Protein AF-A0A392NJ29-F1 (afdb_monomer)

Foldseek 3Di:
DDPDDPCVQVVQVVVVCVLCVVPDPPAWDDHRPDIDGDDDDPVVSVVSVVVVVVSCVVVVHDDDVVPDDPDDQWDDDPQWIDHDQWIAGNVVLLVCLLPQDDDPDLVSLCVSCVSLVVVVVQAPPLCVLCVVSVQCNPPPNPDDDPSNVNSSVVSSVSSVVRDIGGHDDPVDDDDDDDPPPQDEDEAEDQDPVVQCLVVDDDDDPVSVVVCVVCVPHRYHYDYDHPVPVCPVCCVVPPDDDDDDDDDDDDDDDDPPVVVVPD

Organism: NCBI:txid97028

Mean predicted aligned error: 16.68 Å

Nearest PDB structures (foldseek):
  8wut-assembly1_E  TM=6.907E-01  e=1.359E-11  Moloney murine leukemia virus
  4mh8-assembly1_A  TM=6.891E-01  e=2.607E-11  Moloney murine leukemia virus isolate Shinnick
  4hkq-assembly1_A  TM=6.852E-01  e=1.018E-10  Xenotropic MuLV-related virus VP62
  8ygj-assembly1_E  TM=6.978E-01  e=2.198E-10  Moloney murine leukemia virus
  5dmq-assembly1_A  TM=6.915E-01  e=3.745E-10  Moloney murine leukemia virus isolate Shinnick

Radius of gyration: 24.13 Å; Cα contacts (8 Å, |Δi|>4): 190; chains: 1; bounding box: 58×68×56 Å

Secondary structure (DSSP, 8-state):
--TT-TTHHHHHHHHHHHHHTTTBTTTEEEETTEEEE--SSHHHHHHHHHHHHHHHHHTT----GGG---S-SEEEETTEEEETTEEEE-HHHHHHHHTPPPP-SHHHHHHHHHHHHHTGGGSTTHHHHHHHHHHTTSTT-----HHHHHHHHHHHHHHHSPPPEEPP-TTSPP----------EEEEES-HHHHTTTTS----HHHHHHHHHHTTS-EEEEE--GGG-HHHHHHH--PPPP------------GGGGGGG-

Structure (mmCIF, N/CA/C/O backbone):
data_AF-A0A392NJ29-F1
#
_entry.id   AF-A0A392NJ29-F1
#
loop_
_atom_site.group_PDB
_atom_site.id
_atom_site.type_symbol
_atom_site.label_atom_id
_atom_site.label_alt_id
_atom_site.label_comp_id
_atom_site.label_asym_id
_atom_site.label_entity_id
_atom_site.label_seq_id
_atom_site.pdbx_PDB_ins_code
_atom_site.Cartn_x
_atom_site.Cartn_y
_atom_site.Cartn_z
_atom_site.occupancy
_atom_site.B_iso_or_equiv
_atom_site.auth_seq_id
_atom_site.auth_comp_id
_atom_site.auth_asym_id
_atom_site.auth_atom_id
_atom_site.pdbx_PDB_model_num
ATOM 1 N N . MET A 1 1 ? 5.144 15.776 17.328 1.00 62.47 1 MET A N 1
ATOM 2 C CA . MET A 1 1 ? 6.359 15.312 16.625 1.00 62.47 1 MET A CA 1
ATOM 3 C C . MET A 1 1 ? 6.606 16.244 15.445 1.00 62.47 1 MET A C 1
ATOM 5 O O . MET A 1 1 ? 5.648 16.500 14.726 1.00 62.47 1 MET A O 1
ATOM 9 N N . PRO A 1 2 ? 7.803 16.832 15.285 1.00 71.88 2 PRO A N 1
ATOM 10 C CA . PRO A 1 2 ? 8.075 17.742 14.174 1.00 71.88 2 PRO A CA 1
ATOM 11 C C . PRO A 1 2 ? 8.143 16.982 12.841 1.00 71.88 2 PRO A C 1
ATOM 13 O O . PRO A 1 2 ? 8.603 15.840 12.788 1.00 71.88 2 PRO A O 1
ATOM 16 N N . PHE A 1 3 ? 7.682 17.623 11.767 1.00 66.75 3 PHE A N 1
ATOM 17 C CA . PHE A 1 3 ? 7.761 17.073 10.414 1.00 66.75 3 PHE A CA 1
ATOM 18 C C . PHE A 1 3 ? 9.221 16.989 9.937 1.00 66.75 3 PHE A C 1
ATOM 20 O O . PHE A 1 3 ? 10.028 17.858 10.256 1.00 66.75 3 PHE A O 1
ATOM 27 N N . GLY A 1 4 ? 9.548 15.960 9.147 1.00 70.75 4 GLY A N 1
ATOM 28 C CA . GLY A 1 4 ? 10.854 15.816 8.485 1.00 70.75 4 GLY A CA 1
ATOM 29 C C . GLY A 1 4 ? 11.869 14.906 9.186 1.00 70.75 4 GLY A C 1
ATOM 30 O O . GLY A 1 4 ? 12.937 14.662 8.633 1.00 70.75 4 GLY A O 1
ATOM 31 N N . LEU A 1 5 ? 11.550 14.356 10.361 1.00 73.62 5 LEU A N 1
ATOM 32 C CA . LEU A 1 5 ? 12.390 13.336 10.994 1.00 73.62 5 LEU A CA 1
ATOM 33 C C . LEU A 1 5 ? 12.236 11.993 10.267 1.00 73.62 5 LEU A C 1
ATOM 35 O O . LEU A 1 5 ? 11.127 11.476 10.156 1.00 73.62 5 LEU A O 1
ATOM 39 N N . CYS A 1 6 ? 13.343 11.385 9.838 1.00 69.00 6 CYS A N 1
ATOM 40 C CA . CYS A 1 6 ? 13.319 10.117 9.094 1.00 69.00 6 CYS A CA 1
ATOM 41 C C . CYS A 1 6 ? 12.585 8.984 9.836 1.00 69.00 6 CYS A C 1
ATOM 43 O O . CYS A 1 6 ? 11.913 8.174 9.206 1.00 69.00 6 CYS A O 1
ATOM 45 N N . ASN A 1 7 ? 12.656 8.965 11.172 1.00 76.31 7 ASN A N 1
ATOM 46 C CA . ASN A 1 7 ? 12.030 7.932 12.005 1.00 76.31 7 ASN A CA 1
ATOM 47 C C . ASN A 1 7 ? 10.654 8.328 12.552 1.00 76.31 7 ASN A C 1
ATOM 49 O O . ASN A 1 7 ? 9.986 7.491 13.153 1.00 76.31 7 ASN A O 1
ATOM 53 N N . ALA A 1 8 ? 10.210 9.572 12.336 1.00 72.56 8 ALA A N 1
ATOM 54 C CA . ALA A 1 8 ? 8.910 10.034 12.821 1.00 72.56 8 ALA A CA 1
ATOM 55 C C . ALA A 1 8 ? 7.751 9.113 12.395 1.00 72.56 8 ALA A C 1
ATOM 57 O O . ALA A 1 8 ? 6.986 8.699 13.267 1.00 72.56 8 ALA A O 1
ATOM 58 N N . PRO A 1 9 ? 7.644 8.706 11.114 1.00 71.06 9 PRO A N 1
ATOM 59 C CA . PRO A 1 9 ? 6.569 7.819 10.682 1.00 71.06 9 PRO A CA 1
ATOM 60 C C . PRO A 1 9 ? 6.638 6.443 11.358 1.00 71.06 9 PRO A C 1
ATOM 62 O O . PRO A 1 9 ? 5.615 5.900 11.762 1.00 71.06 9 PRO A O 1
ATOM 65 N N . ALA A 1 10 ? 7.841 5.883 11.521 1.00 72.12 10 ALA A N 1
ATOM 66 C CA . ALA A 1 10 ? 8.028 4.570 12.137 1.00 72.12 10 ALA A CA 1
ATOM 67 C C . ALA A 1 10 ? 7.657 4.580 13.627 1.00 72.12 10 ALA A C 1
ATOM 69 O O . ALA A 1 10 ? 6.937 3.697 14.091 1.00 72.12 10 ALA A O 1
ATOM 70 N N . THR A 1 11 ? 8.092 5.604 14.366 1.00 78.31 11 THR A N 1
ATOM 71 C CA . THR A 1 11 ? 7.715 5.791 15.771 1.00 78.31 11 THR A CA 1
ATOM 72 C C . THR A 1 11 ? 6.212 6.014 15.910 1.00 78.31 11 THR A C 1
ATOM 74 O O . THR A 1 11 ? 5.590 5.396 16.765 1.00 78.31 11 THR A O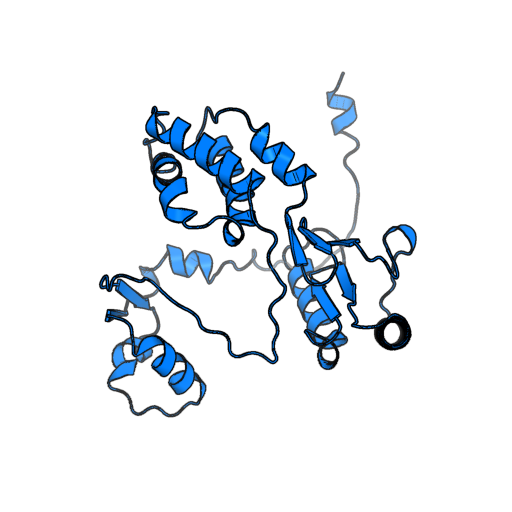 1
ATOM 77 N N . PHE A 1 12 ? 5.609 6.839 15.050 1.00 77.62 12 PHE A N 1
ATOM 78 C CA . PHE A 1 12 ? 4.168 7.079 15.082 1.00 77.62 12 PHE A CA 1
ATOM 79 C C . PHE A 1 12 ? 3.363 5.808 14.788 1.00 77.62 12 PHE A C 1
ATOM 81 O O . PHE A 1 12 ? 2.422 5.502 15.514 1.00 77.62 12 PHE A O 1
ATOM 88 N N . GLN A 1 13 ? 3.777 5.019 13.791 1.00 77.62 13 GLN A N 1
ATOM 89 C CA . GLN A 1 13 ? 3.168 3.722 13.497 1.00 77.62 13 GLN A CA 1
ATOM 90 C C . GLN A 1 13 ? 3.279 2.759 14.683 1.00 77.62 13 GLN A C 1
ATOM 92 O O . GLN A 1 13 ? 2.316 2.053 14.969 1.00 77.62 13 GLN A O 1
ATOM 97 N N . ALA A 1 14 ? 4.432 2.701 15.358 1.00 77.69 14 ALA A N 1
ATOM 98 C CA . ALA A 1 14 ? 4.614 1.846 16.530 1.00 77.69 14 ALA A CA 1
ATOM 99 C C . ALA A 1 14 ? 3.658 2.252 17.660 1.00 77.69 14 ALA A C 1
ATOM 101 O O . ALA A 1 14 ? 2.907 1.411 18.147 1.00 77.69 14 ALA A O 1
ATOM 102 N N . THR A 1 15 ? 3.589 3.547 17.980 1.00 84.69 15 THR A N 1
ATOM 103 C CA . THR A 1 15 ? 2.645 4.066 18.977 1.00 84.69 15 THR A CA 1
ATOM 104 C C . THR A 1 15 ? 1.200 3.755 18.598 1.00 84.69 15 THR A C 1
ATOM 106 O O . THR A 1 15 ? 0.443 3.266 19.429 1.00 84.69 15 THR A O 1
ATOM 109 N N . MET A 1 16 ? 0.814 3.985 17.341 1.00 79.81 16 MET A N 1
ATOM 110 C CA . MET A 1 16 ? -0.528 3.658 16.859 1.00 79.81 16 MET A CA 1
ATOM 111 C C . MET A 1 16 ? -0.820 2.160 16.936 1.00 79.81 16 MET A C 1
ATOM 113 O O . MET A 1 16 ? -1.935 1.772 17.277 1.00 79.81 16 MET A O 1
ATOM 117 N N . ASN A 1 17 ? 0.174 1.313 16.665 1.00 78.75 17 ASN A N 1
ATOM 118 C CA . ASN A 1 17 ? 0.016 -0.127 16.786 1.00 78.75 17 ASN A CA 1
ATOM 119 C C . ASN A 1 17 ? -0.214 -0.558 18.241 1.00 78.75 17 ASN A C 1
ATOM 121 O O . ASN A 1 17 ? -1.027 -1.447 18.485 1.00 78.75 17 ASN A O 1
ATOM 125 N N . ASP A 1 18 ? 0.483 0.061 19.192 1.00 82.38 18 ASP A N 1
ATOM 126 C CA . ASP A 1 18 ? 0.344 -0.246 20.617 1.00 82.38 18 ASP A CA 1
ATOM 127 C C . ASP A 1 18 ? -0.997 0.241 21.171 1.00 82.38 18 ASP A C 1
ATOM 129 O O . ASP A 1 18 ? -1.698 -0.511 21.847 1.00 82.38 18 ASP A O 1
ATOM 133 N N . VAL A 1 19 ? -1.381 1.467 20.810 1.00 86.94 19 VAL A N 1
ATOM 134 C CA . VAL A 1 19 ? -2.648 2.107 21.181 1.00 86.94 19 VAL A CA 1
ATOM 135 C C . VAL A 1 19 ? -3.823 1.289 20.636 1.00 86.94 19 VAL A C 1
ATOM 137 O O . VAL A 1 19 ? -4.667 0.822 21.397 1.00 86.94 19 VAL A O 1
ATOM 140 N N . PHE A 1 20 ? -3.845 0.999 19.332 1.00 83.81 20 PHE A N 1
ATOM 141 C CA . PHE A 1 20 ? -4.947 0.260 18.708 1.00 83.81 20 PHE A CA 1
ATOM 142 C C . PHE A 1 20 ? -4.853 -1.262 18.837 1.00 83.81 20 PHE A C 1
ATOM 144 O O . PHE A 1 20 ? -5.758 -1.955 18.365 1.00 83.81 20 PHE A O 1
ATOM 151 N N . ARG A 1 21 ? -3.818 -1.810 19.487 1.00 79.75 21 ARG A N 1
ATOM 152 C CA . ARG A 1 21 ? -3.579 -3.257 19.636 1.00 79.75 21 ARG A CA 1
ATOM 153 C C . ARG A 1 21 ? -4.828 -4.113 19.916 1.00 79.75 21 ARG A C 1
ATOM 155 O O . ARG A 1 21 ? -4.938 -5.156 19.269 1.00 79.75 21 ARG A O 1
ATOM 162 N N . PRO A 1 22 ? -5.769 -3.735 20.809 1.00 80.81 22 PRO A N 1
ATOM 163 C CA . PRO A 1 22 ? -6.974 -4.539 21.052 1.00 80.81 22 PRO A CA 1
ATOM 164 C C . PRO A 1 22 ? -7.949 -4.607 19.861 1.00 80.81 22 PRO A C 1
ATOM 166 O O . PRO A 1 22 ? -8.699 -5.576 19.743 1.00 80.81 22 PRO A O 1
ATOM 169 N N . LEU A 1 23 ? -7.936 -3.608 18.975 1.00 77.38 23 LEU A N 1
ATOM 170 C CA . LEU A 1 23 ? -8.860 -3.458 17.841 1.00 77.38 23 LEU A CA 1
ATOM 171 C C . LEU A 1 23 ? -8.210 -3.776 16.481 1.00 77.38 23 LEU A C 1
ATOM 173 O O . LEU A 1 23 ? -8.909 -4.001 15.483 1.00 77.38 23 LEU A O 1
ATOM 177 N N . LEU A 1 24 ? -6.874 -3.811 16.429 1.00 74.25 24 LEU A N 1
ATOM 178 C CA . LEU A 1 24 ? -6.116 -4.050 15.203 1.00 74.25 24 LEU A CA 1
ATOM 179 C C . LEU A 1 24 ? -6.494 -5.373 14.540 1.00 74.25 24 LEU A C 1
ATOM 181 O O . LEU A 1 24 ? -6.535 -6.427 15.174 1.00 74.25 24 LEU A O 1
ATOM 185 N N . ARG A 1 25 ? -6.699 -5.310 13.219 1.00 65.69 25 ARG A N 1
ATOM 186 C CA . ARG A 1 25 ? -7.032 -6.450 12.342 1.00 65.69 25 ARG A CA 1
ATOM 187 C C . ARG A 1 25 ? -8.333 -7.181 12.705 1.00 65.69 25 ARG A C 1
ATOM 189 O O . ARG A 1 25 ? -8.593 -8.237 12.141 1.00 65.69 25 ARG A O 1
ATOM 196 N N . ARG A 1 26 ? -9.140 -6.624 13.612 1.00 70.62 26 ARG A N 1
ATOM 197 C CA . ARG A 1 26 ? -10.500 -7.089 13.922 1.00 70.62 26 ARG A CA 1
ATOM 198 C C . ARG A 1 26 ? -11.534 -6.118 13.371 1.00 70.62 26 ARG A C 1
ATOM 200 O O . ARG A 1 26 ? -12.436 -6.520 12.651 1.00 70.62 26 ARG A O 1
ATOM 207 N N . THR A 1 27 ? -11.368 -4.843 13.710 1.00 74.62 27 THR A N 1
ATOM 208 C CA . THR A 1 27 ? -12.298 -3.761 13.350 1.00 74.62 27 THR A CA 1
ATOM 209 C C . THR A 1 27 ? -11.567 -2.503 12.887 1.00 74.62 27 THR A C 1
ATOM 211 O O . THR A 1 27 ? -12.169 -1.632 12.261 1.00 74.62 27 THR A O 1
ATOM 214 N N . VAL A 1 28 ? -10.255 -2.412 13.155 1.00 79.00 28 VAL A N 1
ATOM 215 C CA . VAL A 1 28 ? -9.415 -1.260 12.812 1.00 79.00 28 VAL A CA 1
ATOM 216 C C . VAL A 1 28 ? -8.153 -1.700 12.067 1.00 79.00 28 VAL A C 1
ATOM 218 O O . VAL A 1 28 ? -7.506 -2.692 12.418 1.00 79.00 28 VAL A O 1
ATOM 221 N N . ILE A 1 29 ? -7.775 -0.945 11.038 1.00 78.31 29 ILE A N 1
ATOM 222 C CA . ILE A 1 29 ? -6.461 -0.991 10.388 1.00 78.31 29 ILE A CA 1
ATOM 223 C C . ILE A 1 29 ? -5.850 0.405 10.496 1.00 78.31 29 ILE A C 1
ATOM 225 O O . ILE A 1 29 ? -6.509 1.388 10.173 1.00 78.31 29 ILE A O 1
ATOM 229 N N . VAL A 1 30 ? -4.596 0.495 10.941 1.00 73.88 30 VAL A N 1
ATOM 230 C CA . VAL A 1 30 ? -3.883 1.773 11.061 1.00 73.88 30 VAL A CA 1
ATOM 231 C C . VAL A 1 30 ? -2.616 1.749 10.223 1.00 73.88 30 VAL A C 1
ATOM 233 O O . VAL A 1 30 ? -1.821 0.808 10.319 1.00 73.88 30 VAL A O 1
ATOM 236 N N . PHE A 1 31 ? -2.423 2.795 9.425 1.00 72.56 31 PHE A N 1
ATOM 237 C CA . PHE A 1 31 ? -1.210 3.006 8.648 1.00 72.56 31 PHE A CA 1
ATOM 238 C C . PHE A 1 31 ? -0.830 4.487 8.659 1.00 72.56 31 PHE A C 1
ATOM 240 O O . PHE A 1 31 ? -1.529 5.324 8.096 1.00 72.56 31 PHE A O 1
ATOM 247 N N . PHE A 1 32 ? 0.288 4.795 9.307 1.00 72.56 32 PHE A N 1
ATOM 248 C CA . PHE A 1 32 ? 0.726 6.130 9.684 1.00 72.56 32 PHE A CA 1
ATOM 249 C C . PHE A 1 32 ? -0.434 6.945 10.261 1.00 72.56 32 PHE A C 1
ATOM 251 O O . PHE A 1 32 ? -0.982 6.569 11.294 1.00 72.56 32 PHE A O 1
ATOM 258 N N . ASP A 1 33 ? -0.804 8.029 9.585 1.00 76.50 33 ASP A N 1
ATOM 259 C CA . ASP A 1 33 ? -1.830 8.972 10.019 1.00 76.50 33 ASP A CA 1
ATOM 260 C C . ASP A 1 33 ? -3.260 8.503 9.689 1.00 76.50 33 ASP A C 1
ATOM 262 O O . ASP A 1 33 ? -4.222 9.106 10.169 1.00 76.50 33 ASP A O 1
ATOM 266 N N . ASP A 1 34 ? -3.419 7.436 8.896 1.00 79.31 34 ASP A N 1
ATOM 267 C CA . ASP A 1 34 ? -4.718 6.981 8.402 1.00 79.31 34 ASP A CA 1
ATOM 268 C C . ASP A 1 34 ? -5.246 5.778 9.203 1.00 79.31 34 ASP A C 1
ATOM 270 O O . ASP A 1 34 ? -4.698 4.666 9.172 1.00 79.31 34 ASP A O 1
ATOM 274 N N . ILE A 1 35 ? -6.374 5.998 9.884 1.00 85.81 35 ILE A N 1
ATOM 275 C CA . ILE A 1 35 ? -7.114 4.991 10.654 1.00 85.81 35 ILE A CA 1
ATOM 276 C C . ILE A 1 35 ? -8.355 4.584 9.856 1.00 85.81 35 ILE A C 1
ATOM 278 O O . ILE A 1 35 ? -9.263 5.388 9.646 1.00 85.81 35 ILE A O 1
ATOM 282 N N . LEU A 1 36 ? -8.411 3.322 9.439 1.00 84.31 36 LEU A N 1
ATOM 283 C CA . LEU A 1 36 ? -9.562 2.724 8.773 1.00 84.31 36 LEU A CA 1
ATOM 284 C C . LEU A 1 36 ? -10.350 1.875 9.771 1.00 84.31 36 LEU A C 1
ATOM 286 O O . LEU A 1 36 ? -9.843 0.871 10.271 1.00 84.31 36 LEU A O 1
ATOM 290 N N . VAL A 1 37 ? -11.603 2.250 10.015 1.00 87.88 37 VAL A N 1
ATOM 291 C CA . VAL A 1 37 ? -12.549 1.487 10.840 1.00 87.88 37 VAL A CA 1
ATOM 292 C C . VAL A 1 37 ? -13.549 0.803 9.916 1.00 87.88 37 VAL A C 1
ATOM 294 O O . VAL A 1 37 ? -14.163 1.461 9.078 1.00 87.88 37 VAL A O 1
ATOM 297 N N . TYR A 1 38 ? -13.721 -0.507 10.055 1.00 83.06 38 TYR A N 1
ATOM 298 C CA . TYR A 1 38 ? -14.653 -1.293 9.245 1.00 83.06 38 TYR A CA 1
ATOM 299 C C . TYR A 1 38 ? -15.525 -2.178 10.128 1.00 83.06 38 TYR A C 1
ATOM 301 O O . TYR A 1 38 ? -15.179 -2.519 11.261 1.00 83.06 38 TYR A O 1
ATOM 309 N N . SER A 1 39 ? -16.729 -2.474 9.648 1.00 85.50 39 SER A N 1
ATOM 310 C CA . SER A 1 39 ? -17.760 -3.194 10.399 1.00 85.50 39 SER A CA 1
ATOM 311 C C . SER A 1 39 ? -18.733 -3.862 9.433 1.00 85.50 39 SER A C 1
ATOM 313 O O . SER A 1 39 ? -18.831 -3.467 8.272 1.00 85.50 39 SER A O 1
ATOM 315 N N . ASP A 1 40 ? -19.431 -4.874 9.923 1.00 83.50 40 ASP A N 1
ATOM 316 C CA . ASP A 1 40 ? -20.438 -5.660 9.208 1.00 83.50 40 ASP A CA 1
ATOM 317 C C . ASP A 1 40 ? -21.819 -4.985 9.156 1.00 83.50 40 ASP A C 1
ATOM 319 O O . ASP A 1 40 ? -22.561 -5.165 8.192 1.00 83.50 40 ASP A O 1
ATOM 323 N N . SER A 1 41 ? -22.160 -4.179 10.165 1.00 85.69 41 SER A N 1
ATOM 324 C CA . SER A 1 41 ? -23.436 -3.469 10.262 1.00 85.69 41 SER A CA 1
ATOM 325 C C . SER A 1 41 ? -23.250 -2.006 10.664 1.00 85.69 41 SER A C 1
ATOM 327 O O . SER A 1 41 ? -22.252 -1.631 11.276 1.00 85.69 41 SER A O 1
ATOM 329 N N . ALA A 1 42 ? -24.239 -1.162 10.358 1.00 85.94 42 ALA A N 1
ATOM 330 C CA . ALA A 1 42 ? -24.217 0.241 10.775 1.00 85.94 42 ALA A CA 1
ATOM 331 C C . ALA A 1 42 ? -24.307 0.400 12.303 1.00 85.94 42 ALA A C 1
ATOM 333 O O . ALA A 1 42 ? -23.699 1.314 12.850 1.00 85.94 42 ALA A O 1
ATOM 334 N N . ALA A 1 43 ? -25.027 -0.497 12.987 1.00 88.62 43 ALA A N 1
ATOM 335 C CA . ALA A 1 43 ? -25.149 -0.480 14.443 1.00 88.62 43 ALA A CA 1
ATOM 336 C C . ALA A 1 43 ? -23.801 -0.795 15.110 1.00 88.62 43 ALA A C 1
ATOM 338 O O . ALA A 1 43 ? -23.292 0.026 15.868 1.00 88.62 43 ALA A O 1
ATOM 339 N N . SER A 1 44 ? -23.164 -1.910 14.728 1.00 89.25 44 SER A N 1
ATOM 340 C CA . SER A 1 44 ? -21.827 -2.269 15.227 1.00 89.25 44 SER A CA 1
ATOM 341 C C . SER A 1 44 ? -20.769 -1.224 14.856 1.00 89.25 44 SER A C 1
ATOM 343 O O . SER A 1 44 ? -19.831 -0.994 15.614 1.00 89.25 44 SER A O 1
ATOM 345 N N . HIS A 1 45 ? -20.927 -0.526 13.725 1.00 89.62 45 HIS A N 1
ATOM 346 C CA . HIS A 1 45 ? -20.015 0.544 13.329 1.00 89.62 45 HIS A CA 1
ATOM 347 C C . HIS A 1 45 ? -20.018 1.733 14.293 1.00 89.62 45 HIS A C 1
ATOM 349 O O . HIS A 1 45 ? -18.955 2.290 14.568 1.00 89.62 45 HIS A O 1
ATOM 355 N N . VAL A 1 46 ? -21.182 2.113 14.829 1.00 91.81 46 VAL A N 1
ATOM 356 C CA . VAL A 1 46 ? -21.279 3.175 15.843 1.00 91.81 46 VAL A CA 1
ATOM 357 C C . VAL A 1 46 ? -20.536 2.766 17.113 1.00 91.81 46 VAL A C 1
ATOM 359 O O . VAL A 1 46 ? -19.753 3.562 17.632 1.00 91.81 46 VAL A O 1
ATOM 362 N N . ASP A 1 47 ? -20.702 1.518 17.554 1.00 91.75 47 ASP A N 1
ATOM 363 C CA . ASP A 1 47 ? -20.008 0.990 18.733 1.00 91.75 47 ASP A CA 1
ATOM 364 C C . ASP A 1 47 ? -18.486 0.960 18.522 1.00 91.75 47 ASP A C 1
ATOM 366 O O . ASP A 1 47 ? -17.718 1.422 19.368 1.00 91.75 47 ASP A O 1
ATOM 370 N N . HIS A 1 48 ? -18.024 0.499 17.355 1.00 91.62 48 HIS A N 1
ATOM 371 C CA . HIS A 1 48 ? -16.599 0.493 17.021 1.00 91.62 48 HIS A CA 1
ATOM 372 C C . HIS A 1 48 ? -16.008 1.905 16.940 1.00 91.62 48 HIS A C 1
ATOM 374 O O . HIS A 1 48 ? -14.901 2.128 17.434 1.00 91.62 48 HIS A O 1
ATOM 380 N N . LEU A 1 49 ? -16.729 2.866 16.351 1.00 92.81 49 LEU A N 1
ATOM 381 C CA . LEU A 1 49 ? -16.304 4.268 16.323 1.00 92.81 49 LEU A CA 1
ATOM 382 C C . LEU A 1 49 ? -16.226 4.858 17.733 1.00 92.81 49 LEU A C 1
ATOM 384 O O . LEU A 1 49 ? -15.261 5.559 18.034 1.00 92.81 49 LEU A O 1
ATOM 388 N N . ALA A 1 50 ? -17.187 4.546 18.605 1.00 92.94 50 ALA A N 1
ATOM 389 C CA . ALA A 1 50 ? -17.158 4.979 19.998 1.00 92.94 50 ALA A CA 1
ATOM 390 C C . ALA A 1 50 ? -15.910 4.450 20.723 1.00 92.94 50 ALA A C 1
ATOM 392 O O . ALA A 1 50 ? -15.191 5.236 21.341 1.00 92.94 50 ALA A O 1
ATOM 393 N N . CYS A 1 51 ? -15.586 3.160 20.567 1.00 91.44 51 CYS A N 1
ATOM 394 C CA . CYS A 1 51 ? -14.355 2.583 21.118 1.00 91.44 51 CYS A CA 1
ATOM 395 C C . CYS A 1 51 ? -13.093 3.264 20.566 1.00 91.44 51 CYS A C 1
ATOM 397 O O . CYS A 1 51 ? -12.173 3.568 21.324 1.00 91.44 51 CYS A O 1
ATOM 399 N N . VAL A 1 52 ? -13.042 3.533 19.258 1.00 92.31 52 VAL A N 1
ATOM 400 C CA . VAL A 1 52 ? -11.904 4.214 18.619 1.00 92.31 52 VAL A CA 1
ATOM 401 C C . VAL A 1 52 ? -11.735 5.634 19.156 1.00 92.31 52 VAL A C 1
ATOM 403 O O . VAL A 1 52 ? -10.620 6.023 19.498 1.00 92.31 52 VAL A O 1
ATOM 406 N N . PHE A 1 53 ? -12.814 6.411 19.266 1.00 93.12 53 PHE A N 1
ATOM 407 C CA . PHE A 1 53 ? -12.749 7.778 19.786 1.00 93.12 53 PHE A CA 1
ATOM 408 C C . PHE A 1 53 ? -12.389 7.828 21.265 1.00 93.12 53 PHE A C 1
ATOM 410 O O . PHE A 1 53 ? -11.613 8.697 21.659 1.00 93.12 53 PHE A O 1
ATOM 417 N N . GLN A 1 54 ? -12.908 6.898 22.066 1.00 93.56 54 GLN A N 1
ATOM 418 C CA . GLN A 1 54 ? -12.539 6.784 23.471 1.00 93.56 54 GLN A CA 1
ATOM 419 C C . GLN A 1 54 ? -11.033 6.544 23.613 1.00 93.56 54 GLN A C 1
ATOM 421 O O . GLN A 1 54 ? -10.351 7.265 24.335 1.00 93.56 54 GLN A O 1
ATOM 426 N N . LEU A 1 55 ? -10.505 5.592 22.852 1.00 91.94 55 LEU A N 1
ATOM 427 C CA . LEU A 1 55 ? -9.101 5.214 22.902 1.00 91.94 55 LEU A CA 1
ATOM 428 C C . LEU A 1 55 ? -8.182 6.339 22.381 1.00 91.94 55 LEU A C 1
ATOM 430 O O . LEU A 1 55 ? -7.133 6.615 22.963 1.00 91.94 55 LEU A O 1
ATOM 434 N N . LEU A 1 56 ? -8.606 7.077 21.350 1.00 92.06 56 LEU A N 1
ATOM 435 C CA . LEU A 1 56 ? -7.918 8.299 20.916 1.00 92.06 56 LEU A CA 1
ATOM 436 C C . LEU A 1 56 ? -7.927 9.384 22.005 1.00 92.06 56 LEU A C 1
ATOM 438 O O . LEU A 1 56 ? -6.895 10.011 22.236 1.00 92.06 56 LEU A O 1
ATOM 442 N N . ALA A 1 57 ? -9.054 9.593 22.690 1.00 93.19 57 ALA A N 1
ATOM 443 C CA . ALA A 1 57 ? -9.178 10.596 23.748 1.00 93.19 57 ALA A CA 1
ATOM 444 C C . ALA A 1 57 ? -8.316 10.259 24.979 1.00 93.19 57 ALA A C 1
ATOM 446 O O . ALA A 1 57 ? -7.629 11.140 25.507 1.00 93.19 57 ALA A O 1
ATOM 447 N N . GLU A 1 58 ? -8.301 8.989 25.395 1.00 94.00 58 GLU A N 1
ATOM 448 C CA . GLU A 1 58 ? -7.469 8.472 26.492 1.00 94.00 58 GLU A CA 1
ATOM 449 C C . GLU A 1 58 ? -5.977 8.708 26.226 1.00 94.00 58 GLU A C 1
ATOM 451 O O . GLU A 1 58 ? -5.246 9.162 27.106 1.00 94.00 58 GLU A O 1
ATOM 456 N N . HIS A 1 59 ? -5.538 8.486 24.986 1.00 91.00 59 HIS A N 1
ATOM 457 C CA . HIS A 1 59 ? -4.153 8.695 24.565 1.00 91.00 59 HIS A CA 1
ATOM 458 C C . HIS A 1 59 ? -3.863 10.107 24.019 1.00 91.00 59 HIS A C 1
ATOM 460 O O . HIS A 1 59 ? -2.771 10.347 23.504 1.00 91.00 59 HIS A O 1
ATOM 466 N N . GLN A 1 60 ? -4.803 11.052 24.158 1.00 92.31 60 GLN A N 1
ATOM 467 C CA . GLN A 1 60 ? -4.659 12.460 23.750 1.00 92.31 60 GLN A CA 1
ATOM 468 C C . GLN A 1 60 ? -4.326 12.650 22.253 1.00 92.31 60 GLN A C 1
ATOM 470 O O . GLN A 1 60 ? -3.610 13.579 21.867 1.00 92.31 60 GLN A O 1
ATOM 475 N N . PHE A 1 61 ? -4.856 11.782 21.390 1.00 90.00 61 PHE A N 1
ATOM 476 C CA . PHE A 1 61 ? -4.786 11.935 19.940 1.00 90.00 61 PHE A CA 1
ATOM 477 C C . PHE A 1 61 ? -5.996 12.702 19.408 1.00 90.00 61 PHE A C 1
ATOM 479 O O . PHE A 1 61 ? -7.142 12.434 19.765 1.00 90.00 61 PHE A O 1
ATOM 486 N N . PHE A 1 62 ? -5.737 13.636 18.494 1.00 88.50 62 PHE A N 1
ATOM 487 C CA . PHE A 1 62 ? -6.761 14.498 17.914 1.00 88.50 62 PHE A CA 1
ATOM 488 C C . PHE A 1 62 ? -6.925 14.218 16.425 1.00 88.50 62 PHE A C 1
ATOM 490 O O . PHE A 1 62 ? -5.956 14.198 15.665 1.00 88.50 62 PHE A O 1
ATOM 497 N N . LEU A 1 63 ? -8.174 14.052 16.002 1.00 89.38 63 LEU A N 1
ATOM 498 C CA . LEU A 1 63 ? -8.535 13.928 14.597 1.00 89.38 63 LEU A CA 1
ATOM 499 C C . LEU A 1 63 ? -8.726 15.315 13.985 1.00 89.38 63 LEU A C 1
ATOM 501 O O . LEU A 1 63 ? -9.237 16.226 14.634 1.00 89.38 63 LEU A O 1
ATOM 505 N N . LYS A 1 64 ? -8.364 15.472 12.709 1.00 89.75 64 LYS A N 1
ATOM 506 C CA . LYS A 1 64 ? -8.681 16.677 11.934 1.00 89.75 64 LYS A CA 1
ATOM 507 C C . LYS A 1 64 ? -10.011 16.461 11.199 1.00 89.75 64 LYS A C 1
ATOM 509 O O . LYS A 1 64 ? -9.985 15.802 10.160 1.00 89.75 64 LYS A O 1
ATOM 514 N N . PRO A 1 65 ? -11.143 17.059 11.628 1.00 85.38 65 PRO A N 1
ATOM 515 C CA . PRO A 1 65 ? -12.468 16.721 11.090 1.00 85.38 65 PRO A CA 1
ATOM 516 C C . PRO A 1 65 ? -12.592 16.932 9.579 1.00 85.38 65 PRO A C 1
ATOM 518 O O . PRO A 1 65 ? -13.215 16.140 8.890 1.00 85.38 65 PRO A O 1
ATOM 521 N N . GLN A 1 66 ? -11.916 17.955 9.047 1.00 87.50 66 GLN A N 1
ATOM 522 C CA . GLN A 1 66 ? -11.878 18.262 7.610 1.00 87.50 66 GLN A CA 1
ATOM 523 C C . GLN A 1 66 ? -11.260 17.149 6.747 1.00 87.50 66 GLN A C 1
ATOM 525 O O . GLN A 1 66 ? -11.450 17.151 5.536 1.00 87.50 66 GLN A O 1
ATOM 530 N N . LYS A 1 67 ? -10.468 16.251 7.345 1.00 85.12 67 LYS A N 1
ATOM 531 C CA . LYS A 1 67 ? -9.844 15.110 6.662 1.00 85.12 67 LYS A CA 1
ATOM 532 C C . LYS A 1 67 ? -10.544 13.783 6.972 1.00 85.12 67 LYS A C 1
ATOM 534 O O . LYS A 1 67 ? -10.158 12.763 6.415 1.00 85.12 67 LYS A O 1
ATOM 539 N N . CYS A 1 68 ? -11.544 13.779 7.852 1.00 87.62 68 CYS A N 1
ATOM 540 C CA . CYS A 1 68 ? -12.245 12.565 8.246 1.00 87.62 68 CYS A CA 1
ATOM 541 C C . CYS A 1 68 ? -13.448 12.311 7.335 1.00 87.62 68 CYS A C 1
ATOM 543 O O . CYS A 1 68 ? -14.191 13.226 6.987 1.00 87.62 68 CYS A O 1
ATOM 545 N N . SER A 1 69 ? -13.658 11.044 6.993 1.00 87.56 69 SER A N 1
ATOM 546 C CA . SER A 1 69 ? -14.833 10.555 6.274 1.00 87.56 69 SER A CA 1
ATOM 547 C C . SER A 1 69 ? -15.477 9.455 7.111 1.00 87.56 69 SER A C 1
ATOM 549 O O . SER A 1 69 ? -14.791 8.519 7.511 1.00 87.56 69 SER A O 1
ATOM 551 N N . PHE A 1 70 ? -16.775 9.570 7.398 1.00 88.38 70 PHE A N 1
ATOM 552 C CA . PHE A 1 70 ? -17.488 8.657 8.298 1.00 88.38 70 PHE A CA 1
ATOM 553 C C . PHE A 1 70 ? -18.595 7.896 7.569 1.00 88.38 70 PHE A C 1
ATOM 555 O O . PHE A 1 70 ? -19.254 8.463 6.698 1.00 88.38 70 PHE A O 1
ATOM 562 N N . ALA A 1 71 ? -18.803 6.631 7.957 1.00 84.56 71 ALA A N 1
ATOM 563 C CA . ALA A 1 71 ? -19.906 5.773 7.510 1.00 84.56 71 ALA A CA 1
ATOM 564 C C . ALA A 1 71 ? -20.107 5.726 5.978 1.00 84.56 71 ALA A C 1
ATOM 566 O O . ALA A 1 71 ? -21.230 5.760 5.479 1.00 84.56 71 ALA A O 1
ATOM 567 N N . GLN A 1 72 ? -19.012 5.657 5.215 1.00 86.00 72 GLN A N 1
ATOM 568 C CA . GLN A 1 72 ? -19.063 5.560 3.756 1.00 86.00 72 GLN A CA 1
ATOM 569 C C . GLN A 1 72 ? -18.963 4.103 3.295 1.00 86.00 72 GLN A C 1
ATOM 571 O O . GLN A 1 72 ? -18.144 3.335 3.791 1.00 86.00 72 GLN A O 1
ATOM 576 N N . HIS A 1 73 ? -19.739 3.737 2.272 1.00 81.81 73 HIS A N 1
ATOM 577 C CA . HIS A 1 73 ? -19.637 2.421 1.623 1.00 81.81 73 HIS A CA 1
ATOM 578 C C . HIS A 1 73 ? -18.391 2.274 0.733 1.00 81.81 73 HIS A C 1
ATOM 580 O O . HIS A 1 73 ? -18.020 1.158 0.364 1.00 81.81 73 HIS A O 1
ATOM 586 N N . LYS A 1 74 ? -17.764 3.401 0.375 1.00 83.19 74 LYS A N 1
ATOM 587 C CA . LYS A 1 74 ? -16.585 3.504 -0.486 1.00 83.19 74 LYS A CA 1
ATOM 588 C C . LYS A 1 74 ? -15.605 4.497 0.131 1.00 83.19 74 LYS A C 1
ATOM 590 O O . LYS A 1 74 ? -15.989 5.640 0.344 1.00 83.19 74 LYS A O 1
ATOM 595 N N . VAL A 1 75 ? -14.364 4.077 0.367 1.00 83.38 75 VAL A N 1
ATOM 596 C CA . VAL A 1 75 ? -13.318 4.908 0.990 1.00 83.38 75 VAL A CA 1
ATOM 597 C C . VAL A 1 75 ? -12.013 4.782 0.201 1.00 83.38 75 VAL A C 1
ATOM 599 O O . VAL A 1 75 ? -11.650 3.684 -0.222 1.00 83.38 75 VAL A O 1
ATOM 602 N N . ASP A 1 76 ? -11.325 5.906 -0.010 1.00 77.81 76 ASP A N 1
ATOM 603 C CA . ASP A 1 76 ? -9.935 5.924 -0.481 1.00 77.81 76 ASP A CA 1
ATOM 604 C C . ASP A 1 76 ? -9.006 5.696 0.714 1.00 77.81 76 ASP A C 1
ATOM 606 O O . ASP A 1 76 ? -9.073 6.415 1.713 1.00 77.81 76 ASP A O 1
ATOM 610 N N . TYR A 1 77 ? -8.178 4.663 0.624 1.00 73.12 77 TYR A N 1
ATOM 611 C CA . TYR A 1 77 ? -7.224 4.296 1.652 1.00 73.12 77 TYR A CA 1
ATOM 612 C C . TYR A 1 77 ? -5.927 3.805 1.007 1.00 73.12 77 TYR A C 1
ATOM 614 O O . TYR A 1 77 ? -5.915 2.806 0.283 1.00 73.12 77 TYR A O 1
ATOM 622 N N . LEU A 1 78 ? -4.819 4.501 1.281 1.00 69.81 78 LEU A N 1
ATOM 623 C CA . LEU A 1 78 ? -3.479 4.184 0.770 1.00 69.81 78 LEU A CA 1
ATOM 624 C C . LEU A 1 78 ? -3.413 4.042 -0.763 1.00 69.81 78 LEU A C 1
ATOM 626 O O . LEU A 1 78 ? -2.717 3.174 -1.275 1.00 69.81 78 LEU A O 1
ATOM 630 N N . GLY A 1 79 ? -4.142 4.861 -1.528 1.00 68.75 79 GLY A N 1
ATOM 631 C CA . GLY A 1 79 ? -4.135 4.764 -2.997 1.00 68.75 79 GLY A CA 1
ATOM 632 C C . GLY A 1 79 ? -4.857 3.523 -3.539 1.00 68.75 79 GLY A C 1
ATOM 633 O O . GLY A 1 79 ? -4.611 3.088 -4.676 1.00 68.75 79 GLY A O 1
ATOM 634 N N . HIS A 1 80 ? -5.738 2.952 -2.718 1.00 75.25 80 HIS A N 1
ATOM 635 C CA . HIS A 1 80 ? -6.708 1.933 -3.077 1.00 75.25 80 HIS A CA 1
ATOM 636 C C . HIS A 1 80 ? -8.115 2.411 -2.734 1.00 75.25 80 HIS A C 1
ATOM 638 O O . HIS A 1 80 ? -8.335 3.113 -1.754 1.00 75.25 80 HIS A O 1
ATOM 644 N N . ILE A 1 81 ? -9.085 1.956 -3.514 1.00 78.50 81 ILE A N 1
ATOM 645 C CA . ILE A 1 81 ? -10.496 2.131 -3.207 1.00 78.50 81 ILE A CA 1
ATOM 646 C C . ILE A 1 81 ? -10.978 0.868 -2.509 1.00 78.50 81 ILE A C 1
ATOM 648 O O . ILE A 1 81 ? -10.964 -0.216 -3.097 1.00 78.50 81 ILE A O 1
ATOM 652 N N . VAL A 1 82 ? -11.431 1.015 -1.269 1.00 77.75 82 VAL A N 1
ATOM 653 C CA . VAL A 1 82 ? -12.078 -0.058 -0.514 1.00 77.75 82 VAL A CA 1
ATOM 654 C C . VAL A 1 82 ? -13.589 0.100 -0.655 1.00 77.75 82 VAL A C 1
ATOM 656 O O . VAL A 1 82 ? -14.133 1.182 -0.432 1.00 77.75 82 VAL A O 1
ATOM 659 N N . THR A 1 83 ? -14.287 -0.949 -1.085 1.00 79.88 83 THR A N 1
ATOM 660 C CA . THR A 1 83 ? -15.751 -0.953 -1.241 1.00 79.88 83 THR A CA 1
ATOM 661 C C . THR A 1 83 ? -16.305 -2.330 -0.912 1.00 79.88 83 THR A C 1
ATOM 663 O O . THR A 1 83 ? -15.899 -3.312 -1.524 1.00 79.88 83 THR A O 1
ATOM 666 N N . ASN A 1 84 ? -17.236 -2.405 0.041 1.00 72.81 84 ASN A N 1
ATOM 667 C CA . ASN A 1 84 ? -17.982 -3.621 0.395 1.00 72.81 84 ASN A CA 1
ATOM 668 C C . ASN A 1 84 ? -17.130 -4.912 0.469 1.00 72.81 84 ASN A C 1
ATOM 670 O O . ASN A 1 84 ? -17.402 -5.892 -0.221 1.00 72.81 84 ASN A O 1
ATOM 674 N N . GLY A 1 85 ? -16.041 -4.894 1.244 1.00 65.19 85 GLY A N 1
ATOM 675 C CA . GLY A 1 85 ? -15.170 -6.067 1.405 1.00 65.19 85 GLY A CA 1
ATOM 676 C C . GLY A 1 85 ? -14.192 -6.314 0.252 1.00 65.19 85 GLY A C 1
ATOM 677 O O . GLY A 1 85 ? -13.496 -7.328 0.232 1.00 65.19 85 GLY A O 1
ATOM 678 N N . THR A 1 86 ? -14.116 -5.393 -0.703 1.00 68.00 86 THR A N 1
ATOM 679 C CA . THR A 1 86 ? -13.230 -5.490 -1.855 1.00 68.00 86 THR A CA 1
ATOM 680 C C . THR A 1 86 ? -12.270 -4.312 -1.951 1.00 68.00 86 THR A C 1
ATOM 682 O O . THR A 1 86 ? -12.566 -3.212 -1.483 1.00 68.00 86 THR A O 1
ATOM 685 N N . VAL A 1 87 ? -11.103 -4.548 -2.542 1.00 75.31 87 VAL A N 1
ATOM 686 C CA . VAL A 1 87 ? -10.035 -3.570 -2.733 1.00 75.31 87 VAL A CA 1
ATOM 687 C C . VAL A 1 87 ? -9.745 -3.467 -4.220 1.00 75.31 87 VAL A C 1
ATOM 689 O O . VAL A 1 87 ? -9.397 -4.457 -4.867 1.00 75.31 87 VAL A O 1
ATOM 692 N N . ALA A 1 88 ? -9.853 -2.258 -4.754 1.00 77.44 88 ALA A N 1
ATOM 693 C CA . ALA A 1 88 ? -9.502 -1.923 -6.124 1.00 77.44 88 ALA A CA 1
ATOM 694 C C . ALA A 1 88 ? -8.356 -0.895 -6.141 1.00 77.44 88 ALA A C 1
ATOM 696 O O . ALA A 1 88 ? -8.191 -0.128 -5.188 1.00 77.44 88 ALA A O 1
ATOM 697 N N . PRO A 1 89 ? -7.537 -0.842 -7.199 1.00 77.25 89 PRO A N 1
ATOM 698 C CA . PRO A 1 89 ? -6.613 0.270 -7.393 1.00 77.25 89 PRO A CA 1
ATOM 699 C C . PRO A 1 89 ? -7.361 1.605 -7.560 1.00 77.25 89 PRO A C 1
ATOM 701 O O . PRO A 1 89 ? -8.467 1.634 -8.100 1.00 77.25 89 PRO A O 1
ATOM 704 N N . ASP A 1 90 ? -6.750 2.716 -7.141 1.00 79.88 90 ASP A N 1
ATOM 705 C CA . ASP A 1 90 ? -7.287 4.052 -7.426 1.00 79.88 90 ASP A CA 1
ATOM 706 C C . ASP A 1 90 ? -7.263 4.331 -8.950 1.00 79.88 90 ASP A C 1
ATOM 708 O O . ASP A 1 90 ? -6.186 4.306 -9.562 1.00 79.88 90 ASP A O 1
ATOM 712 N N . PRO A 1 91 ? -8.414 4.624 -9.591 1.00 81.75 91 PRO A N 1
ATOM 713 C CA . PRO A 1 91 ? -8.497 4.915 -11.018 1.00 81.75 91 PRO A CA 1
ATOM 714 C C . PRO A 1 91 ? -7.650 6.121 -11.433 1.00 81.75 91 PRO A C 1
ATOM 716 O O . PRO A 1 91 ? -7.173 6.148 -12.566 1.00 81.75 91 PRO A O 1
ATOM 719 N N . ASN A 1 92 ? -7.411 7.097 -10.552 1.00 82.69 92 ASN A N 1
ATOM 720 C CA . ASN A 1 92 ? -6.543 8.235 -10.866 1.00 82.69 92 ASN A CA 1
ATOM 721 C C . ASN A 1 92 ? -5.082 7.797 -11.014 1.00 82.69 92 ASN A C 1
ATOM 723 O O . ASN A 1 92 ? -4.372 8.261 -11.909 1.00 82.69 92 ASN A O 1
ATOM 727 N N . LYS A 1 93 ? -4.634 6.863 -10.168 1.00 81.75 93 LYS A N 1
ATOM 728 C CA . LYS A 1 93 ? -3.290 6.282 -10.249 1.00 81.75 93 LYS A CA 1
ATOM 729 C C . LYS A 1 93 ? -3.160 5.331 -11.433 1.00 81.75 93 LYS A C 1
ATOM 731 O O . LYS A 1 93 ? -2.131 5.371 -12.099 1.00 81.75 93 LYS A O 1
ATOM 736 N N . ILE A 1 94 ? -4.199 4.549 -11.747 1.00 83.94 94 ILE A N 1
ATOM 737 C CA . ILE A 1 94 ? -4.222 3.739 -12.977 1.00 83.94 94 ILE A CA 1
ATOM 738 C C . ILE A 1 94 ? -4.123 4.641 -14.211 1.00 83.94 94 ILE A C 1
ATOM 740 O O . ILE A 1 94 ? -3.297 4.373 -15.078 1.00 83.94 94 ILE A O 1
ATOM 744 N N . ARG A 1 95 ? -4.898 5.733 -14.285 1.00 85.06 95 ARG A N 1
ATOM 745 C CA . ARG A 1 95 ? -4.825 6.692 -15.404 1.00 85.06 95 ARG A CA 1
ATOM 746 C C . ARG A 1 95 ? -3.414 7.232 -15.598 1.00 85.06 95 ARG A C 1
ATOM 748 O O . ARG A 1 95 ? -2.903 7.180 -16.706 1.00 85.06 95 ARG A O 1
ATOM 755 N N . ALA A 1 96 ? -2.739 7.621 -14.515 1.00 84.62 96 ALA A N 1
ATOM 756 C CA . ALA A 1 96 ? -1.347 8.064 -14.589 1.00 84.62 96 ALA A CA 1
ATOM 757 C C . ALA A 1 96 ? -0.399 6.995 -15.173 1.00 84.62 96 ALA A C 1
ATOM 759 O O . ALA A 1 96 ? 0.564 7.345 -15.846 1.00 84.62 96 ALA A O 1
ATOM 760 N N . ILE A 1 97 ? -0.663 5.704 -14.937 1.00 84.94 97 ILE A N 1
ATOM 761 C CA . ILE A 1 97 ? 0.105 4.593 -15.524 1.00 84.94 97 ILE A CA 1
ATOM 762 C C . ILE A 1 97 ? -0.242 4.405 -17.008 1.00 84.94 97 ILE A C 1
ATOM 764 O O . ILE A 1 97 ? 0.656 4.172 -17.816 1.00 84.94 97 ILE A O 1
ATOM 768 N N . VAL A 1 98 ? -1.519 4.510 -17.380 1.00 84.56 98 VAL A N 1
ATOM 769 C CA . VAL A 1 98 ? -1.986 4.378 -18.772 1.00 84.56 98 VAL A CA 1
ATOM 770 C C . VAL A 1 98 ? -1.427 5.503 -19.641 1.00 84.56 98 VAL A C 1
ATOM 772 O O . VAL A 1 98 ? -0.827 5.233 -20.684 1.00 84.56 98 VAL A O 1
ATOM 775 N N . ASP A 1 99 ? -1.525 6.737 -19.155 1.00 87.31 99 ASP A N 1
ATOM 776 C CA . ASP A 1 99 ? -1.062 7.949 -19.834 1.00 87.31 99 ASP A CA 1
ATOM 777 C C . ASP A 1 99 ? 0.463 8.124 -19.748 1.00 87.31 99 ASP A C 1
ATOM 779 O O . ASP A 1 99 ? 1.023 9.076 -20.294 1.00 87.31 99 ASP A O 1
ATOM 783 N N . TRP A 1 100 ? 1.163 7.208 -19.067 1.00 87.62 100 TRP A N 1
ATOM 784 C CA . TRP A 1 100 ? 2.604 7.297 -18.887 1.00 87.62 100 TRP A CA 1
ATOM 785 C C . TRP A 1 100 ? 3.319 7.250 -20.248 1.00 87.62 100 TRP A C 1
ATOM 787 O O . TRP A 1 100 ? 3.139 6.276 -20.994 1.00 87.62 100 TRP A O 1
ATOM 797 N N . PRO A 1 101 ? 4.148 8.256 -20.586 1.00 89.81 101 PRO A N 1
ATOM 798 C CA . PRO A 1 101 ? 4.846 8.293 -21.865 1.00 89.81 101 PRO A CA 1
ATOM 799 C C . PRO A 1 101 ? 5.892 7.180 -21.943 1.00 89.81 101 PRO A C 1
ATOM 801 O O . PRO A 1 101 ? 6.396 6.712 -20.922 1.00 89.81 101 PRO A O 1
ATOM 804 N N . ILE A 1 102 ? 6.258 6.775 -23.160 1.00 89.00 102 ILE A N 1
ATOM 805 C CA . ILE A 1 102 ? 7.307 5.769 -23.363 1.00 89.00 102 ILE A CA 1
ATOM 806 C C . ILE A 1 102 ? 8.603 6.263 -22.690 1.00 89.00 102 ILE A C 1
ATOM 808 O O . ILE A 1 102 ? 9.080 7.356 -23.014 1.00 89.00 102 ILE A O 1
ATOM 812 N N . PRO A 1 103 ? 9.174 5.507 -21.733 1.00 89.50 103 PRO A N 1
ATOM 813 C CA . PRO A 1 103 ? 10.391 5.912 -21.049 1.00 89.50 103 PRO A CA 1
ATOM 814 C C . PRO A 1 103 ? 11.561 6.055 -22.023 1.00 89.50 103 PRO A C 1
ATOM 816 O O . PRO A 1 103 ? 11.950 5.102 -22.687 1.00 89.50 103 PRO A O 1
ATOM 819 N N . THR A 1 104 ? 12.178 7.234 -22.052 1.00 87.88 104 THR A N 1
ATOM 820 C CA . THR A 1 104 ? 13.387 7.507 -22.852 1.00 87.88 104 THR A CA 1
ATOM 821 C C . THR A 1 104 ? 14.678 7.344 -22.055 1.00 87.88 104 THR A C 1
ATOM 823 O O . THR A 1 104 ? 15.770 7.424 -22.609 1.00 87.88 104 THR A O 1
ATOM 826 N N . ASN A 1 105 ? 14.575 7.127 -20.741 1.00 87.44 105 ASN A N 1
ATOM 827 C CA . ASN A 1 105 ? 15.716 6.948 -19.856 1.00 87.44 105 ASN A CA 1
ATOM 828 C C . ASN A 1 105 ? 15.415 5.959 -18.718 1.00 87.44 105 ASN A C 1
ATOM 830 O O . ASN A 1 105 ? 14.262 5.715 -18.344 1.00 87.44 105 ASN A O 1
ATOM 834 N N . VAL A 1 106 ? 16.484 5.432 -18.112 1.00 87.75 106 VAL A N 1
ATOM 835 C CA . VAL A 1 106 ? 16.417 4.475 -16.992 1.00 87.75 106 VAL A CA 1
ATOM 836 C C . VAL A 1 106 ? 15.648 5.049 -15.797 1.00 87.75 106 VAL A C 1
ATOM 838 O O . VAL A 1 106 ? 14.936 4.318 -15.112 1.00 87.75 106 VAL A O 1
ATOM 841 N N . LYS A 1 107 ? 15.750 6.360 -15.537 1.00 86.19 107 LYS A N 1
ATOM 842 C CA . LYS A 1 107 ? 15.059 7.017 -14.414 1.00 86.19 107 LYS A CA 1
ATOM 843 C C . LYS A 1 107 ? 13.537 6.980 -14.589 1.00 86.19 107 LYS A C 1
ATOM 845 O O . LYS A 1 107 ? 12.828 6.630 -13.648 1.00 86.19 107 LYS A O 1
ATOM 850 N N . GLY A 1 108 ? 13.046 7.286 -15.786 1.00 86.00 108 GLY A N 1
ATOM 851 C CA . GLY A 1 108 ? 11.634 7.229 -16.150 1.00 86.00 108 GLY A CA 1
ATOM 852 C C . GLY A 1 108 ? 11.101 5.802 -16.114 1.00 86.00 108 GLY A C 1
ATOM 853 O O . GLY A 1 108 ? 10.013 5.572 -15.590 1.00 86.00 108 GLY A O 1
ATOM 854 N N . LEU A 1 109 ? 11.905 4.833 -16.567 1.00 87.94 109 LEU A N 1
ATOM 855 C CA . LEU A 1 109 ? 11.545 3.419 -16.495 1.00 87.94 109 LEU A CA 1
ATOM 856 C C . LEU A 1 109 ? 11.465 2.913 -15.046 1.00 87.94 109 LEU A C 1
ATOM 858 O O . LEU A 1 109 ? 10.526 2.199 -14.701 1.00 87.94 109 LEU A O 1
ATOM 862 N N . ARG A 1 110 ? 12.396 3.322 -14.169 1.00 86.06 110 ARG A N 1
ATOM 863 C CA . ARG A 1 110 ? 12.316 3.025 -12.725 1.00 86.06 110 ARG A CA 1
ATOM 864 C C . ARG A 1 110 ? 11.077 3.640 -12.084 1.00 86.06 110 ARG A 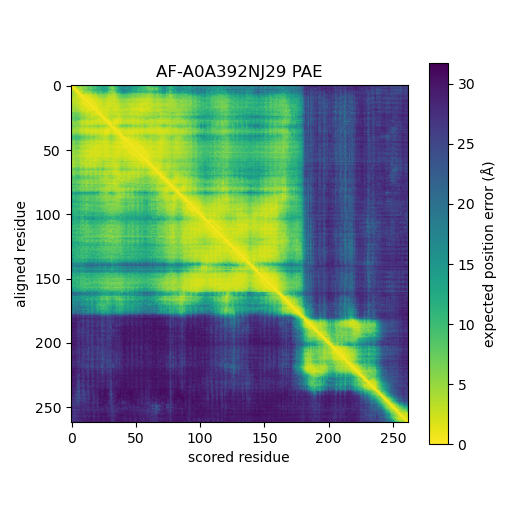C 1
ATOM 866 O O . ARG A 1 110 ? 10.444 2.975 -11.273 1.00 86.06 110 ARG A O 1
ATOM 873 N N . GLY A 1 111 ? 10.728 4.874 -12.450 1.00 85.25 111 GLY A N 1
ATOM 874 C CA . GLY A 1 111 ? 9.508 5.530 -11.975 1.00 85.25 111 GLY A CA 1
ATOM 875 C C . GLY A 1 111 ? 8.251 4.742 -12.350 1.00 85.25 111 GLY A C 1
AT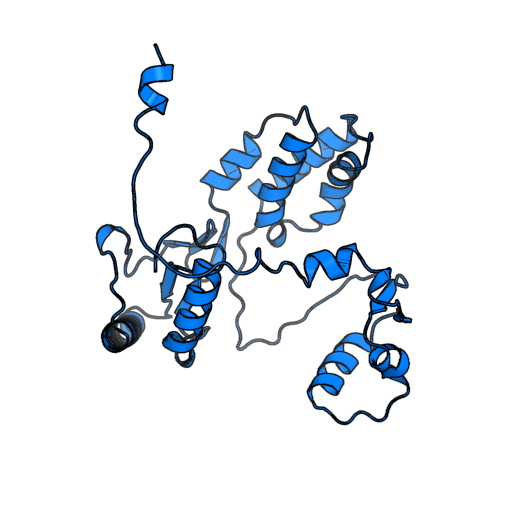OM 876 O O . GLY A 1 111 ? 7.452 4.414 -11.474 1.00 85.25 111 GLY A O 1
ATOM 877 N N . PHE A 1 112 ? 8.134 4.357 -13.626 1.00 87.56 112 PHE A N 1
ATOM 878 C CA . PHE A 1 112 ? 7.038 3.519 -14.114 1.00 87.56 112 PHE A CA 1
ATOM 879 C C . PHE A 1 112 ? 6.973 2.174 -13.383 1.00 87.56 112 PHE A C 1
ATOM 881 O O . PHE A 1 112 ? 5.931 1.827 -12.836 1.00 87.56 112 PHE A O 1
ATOM 888 N N . LEU A 1 113 ? 8.086 1.433 -13.319 1.00 86.50 113 LEU A N 1
ATOM 889 C CA . LEU A 1 113 ? 8.135 0.121 -12.664 1.00 86.50 113 LEU A CA 1
ATOM 890 C C . LEU A 1 113 ? 7.877 0.201 -11.156 1.00 86.50 113 LEU A C 1
ATOM 892 O O . LEU A 1 113 ? 7.315 -0.735 -10.595 1.00 86.50 113 LEU A O 1
ATOM 896 N N . GLY A 1 114 ? 8.248 1.302 -10.500 1.00 83.88 114 GLY A N 1
ATOM 897 C CA . GLY A 1 114 ? 7.920 1.543 -9.097 1.00 83.88 114 GLY A CA 1
ATOM 898 C C . GLY A 1 114 ? 6.415 1.700 -8.882 1.00 83.88 114 GLY A C 1
ATOM 899 O O . GLY A 1 114 ? 5.838 1.014 -8.037 1.00 83.88 114 GLY A O 1
ATOM 900 N N . LEU A 1 115 ? 5.764 2.547 -9.686 1.00 80.25 115 LEU A N 1
ATOM 901 C CA . LEU A 1 115 ? 4.320 2.779 -9.593 1.00 80.25 115 LEU A CA 1
ATOM 902 C C . LEU A 1 115 ? 3.511 1.545 -10.024 1.00 80.25 115 LEU A C 1
ATOM 904 O O . LEU A 1 115 ? 2.585 1.135 -9.332 1.00 80.25 115 LEU A O 1
ATOM 908 N N . ALA A 1 116 ? 3.894 0.903 -11.124 1.00 82.81 116 ALA A N 1
ATOM 909 C CA . ALA A 1 116 ? 3.308 -0.356 -11.567 1.00 82.81 116 ALA A CA 1
ATOM 910 C C . ALA A 1 116 ? 3.526 -1.485 -10.545 1.00 82.81 116 ALA A C 1
ATOM 912 O O . ALA A 1 116 ? 2.618 -2.265 -10.256 1.00 82.81 116 ALA A O 1
ATOM 913 N N . GLY A 1 117 ? 4.721 -1.543 -9.951 1.00 81.56 117 GLY A N 1
ATOM 914 C CA . GLY A 1 117 ? 5.091 -2.506 -8.919 1.00 81.56 117 GLY A CA 1
ATOM 915 C C . GLY A 1 117 ? 4.276 -2.356 -7.636 1.00 81.56 117 GLY A C 1
ATOM 916 O O . GLY A 1 117 ? 3.996 -3.360 -6.981 1.00 81.56 117 GLY A O 1
ATOM 917 N N . TYR A 1 118 ? 3.820 -1.144 -7.308 1.00 78.69 118 TYR A N 1
ATOM 918 C CA . TYR A 1 118 ? 2.892 -0.909 -6.198 1.00 78.69 118 TYR A CA 1
ATOM 919 C C . TYR A 1 118 ? 1.579 -1.695 -6.370 1.00 78.69 118 TYR A C 1
ATOM 921 O O . TYR A 1 118 ? 1.065 -2.296 -5.424 1.00 78.69 118 TYR A O 1
ATOM 929 N N . TYR A 1 119 ? 1.086 -1.790 -7.608 1.00 76.62 119 TYR A N 1
ATOM 930 C CA . TYR A 1 119 ? -0.134 -2.517 -7.965 1.00 76.62 119 TYR A CA 1
ATOM 931 C C . TYR A 1 119 ? 0.115 -3.960 -8.433 1.00 76.62 119 TYR A C 1
ATOM 933 O O . TYR A 1 119 ? -0.822 -4.631 -8.869 1.00 76.62 119 TYR A O 1
ATOM 941 N N . ARG A 1 120 ? 1.335 -4.499 -8.275 1.00 80.44 120 ARG A N 1
ATOM 942 C CA . ARG A 1 120 ? 1.695 -5.861 -8.726 1.00 80.44 120 ARG A CA 1
ATOM 943 C C . ARG A 1 120 ? 0.756 -6.959 -8.218 1.00 80.44 120 ARG A C 1
ATOM 945 O O . ARG A 1 120 ? 0.564 -7.950 -8.906 1.00 80.44 120 ARG A O 1
ATOM 952 N N . LYS A 1 121 ? 0.155 -6.780 -7.032 1.00 76.12 121 LYS A N 1
ATOM 953 C CA . LYS A 1 121 ? -0.778 -7.743 -6.414 1.00 76.12 121 LYS A CA 1
ATOM 954 C C . LYS A 1 121 ? -2.050 -7.978 -7.237 1.00 76.12 121 LYS A C 1
ATOM 956 O O . LYS A 1 121 ? -2.680 -9.015 -7.083 1.00 76.12 121 LYS A O 1
ATOM 961 N N . PHE A 1 122 ? -2.410 -7.032 -8.102 1.00 76.12 122 PHE A N 1
ATOM 962 C CA . PHE A 1 122 ? -3.574 -7.133 -8.980 1.00 76.12 122 PHE A CA 1
ATOM 963 C C . PHE A 1 122 ? -3.241 -7.740 -10.349 1.00 76.12 122 PHE A C 1
ATOM 965 O O . PHE A 1 122 ? -4.141 -8.079 -11.109 1.00 76.12 122 PHE A O 1
ATOM 972 N N . VAL A 1 123 ? -1.955 -7.892 -10.674 1.00 80.75 123 VAL A N 1
ATOM 973 C CA . VAL A 1 123 ? -1.494 -8.368 -11.980 1.00 80.75 123 VAL A CA 1
ATOM 974 C C . VAL A 1 123 ? -0.959 -9.786 -11.837 1.00 80.75 123 VAL A C 1
ATOM 976 O O . VAL A 1 123 ? 0.068 -10.025 -11.200 1.00 80.75 123 VAL A O 1
ATOM 979 N N . ARG A 1 124 ? -1.638 -10.748 -12.468 1.00 78.94 124 ARG A N 1
ATOM 980 C CA . ARG A 1 124 ? -1.144 -12.130 -12.544 1.00 78.94 124 ARG A CA 1
ATOM 981 C C . ARG A 1 124 ? 0.161 -12.166 -13.334 1.00 78.94 124 ARG A C 1
ATOM 983 O O . ARG A 1 124 ? 0.269 -11.532 -14.378 1.00 78.94 124 ARG A O 1
ATOM 990 N N . ASN A 1 125 ? 1.142 -12.914 -12.833 1.00 79.75 125 ASN A N 1
ATOM 991 C CA . ASN A 1 125 ? 2.456 -13.074 -13.458 1.00 79.75 125 ASN A CA 1
ATOM 992 C C . ASN A 1 125 ? 3.174 -11.741 -13.750 1.00 79.75 125 ASN A C 1
ATOM 994 O O . ASN A 1 125 ? 3.917 -11.623 -14.721 1.00 79.75 125 ASN A O 1
ATOM 998 N N . PHE A 1 126 ? 3.003 -10.729 -12.886 1.00 84.50 126 PHE A N 1
ATOM 999 C CA . PHE A 1 126 ? 3.648 -9.418 -13.044 1.00 84.50 126 PHE A CA 1
ATOM 1000 C C . PHE A 1 126 ? 5.150 -9.523 -13.346 1.00 84.50 126 PHE A C 1
ATOM 1002 O O . PHE A 1 126 ? 5.660 -8.821 -14.212 1.00 84.50 126 PHE A O 1
ATOM 1009 N N . ALA A 1 127 ? 5.860 -10.420 -12.652 1.00 82.69 127 ALA A N 1
ATOM 1010 C CA . ALA A 1 127 ? 7.298 -10.595 -12.817 1.00 82.69 127 ALA A CA 1
ATOM 1011 C C . ALA A 1 127 ? 7.687 -11.053 -14.231 1.00 82.69 127 ALA A C 1
ATOM 1013 O O . ALA A 1 127 ? 8.676 -10.555 -14.767 1.00 82.69 127 ALA A O 1
ATOM 1014 N N . SER A 1 128 ? 6.915 -11.952 -14.856 1.00 86.31 128 SER A N 1
ATOM 1015 C CA . SER A 1 128 ? 7.213 -12.416 -16.215 1.00 86.31 128 SER A CA 1
ATOM 1016 C C . SER A 1 128 ? 6.947 -11.314 -17.239 1.00 86.31 128 SER A C 1
ATOM 1018 O O . SER A 1 128 ? 7.787 -11.080 -18.106 1.00 86.31 128 SER A O 1
ATOM 1020 N N . ILE A 1 129 ? 5.841 -10.575 -17.085 1.00 88.25 129 ILE A N 1
ATOM 1021 C CA . ILE A 1 129 ? 5.466 -9.453 -17.963 1.00 88.25 129 ILE A CA 1
ATOM 1022 C C . ILE A 1 129 ? 6.488 -8.315 -17.850 1.00 88.25 129 ILE A C 1
ATOM 1024 O O . ILE A 1 129 ? 6.914 -7.758 -18.860 1.00 88.25 129 ILE A O 1
ATOM 1028 N N . ALA A 1 130 ? 6.920 -7.994 -16.627 1.00 88.31 130 ALA A N 1
ATOM 1029 C CA . ALA A 1 130 ? 7.891 -6.940 -16.351 1.00 88.31 130 ALA A CA 1
ATOM 1030 C C . ALA A 1 130 ? 9.346 -7.355 -16.637 1.00 88.31 130 ALA A C 1
ATOM 1032 O O . ALA A 1 130 ? 10.224 -6.494 -16.619 1.00 88.31 130 ALA A O 1
ATOM 1033 N N . SER A 1 131 ? 9.631 -8.637 -16.892 1.00 88.00 131 SER A N 1
ATOM 1034 C CA . SER A 1 131 ? 11.006 -9.130 -17.075 1.00 88.00 131 SER A CA 1
ATOM 1035 C C . SER A 1 131 ? 11.790 -8.435 -18.202 1.00 88.00 131 SER A C 1
ATOM 1037 O O . SER A 1 131 ? 12.950 -8.083 -17.967 1.00 88.00 131 SER A O 1
ATOM 1039 N N . PRO A 1 132 ? 11.203 -8.112 -19.375 1.00 88.88 132 PRO A N 1
ATOM 1040 C CA . PRO A 1 132 ? 11.932 -7.398 -20.423 1.00 88.88 132 PRO A CA 1
ATOM 1041 C C . PRO A 1 132 ? 12.219 -5.948 -20.026 1.00 88.88 132 PRO A C 1
ATOM 1043 O O . PRO A 1 132 ? 13.264 -5.412 -20.371 1.00 88.88 132 PRO A O 1
ATOM 1046 N N . LEU A 1 133 ? 11.340 -5.330 -19.232 1.00 88.06 133 LEU A N 1
ATOM 1047 C CA . LEU A 1 133 ? 11.523 -3.971 -18.717 1.00 88.06 133 LEU A CA 1
ATOM 1048 C C . LEU A 1 133 ? 12.575 -3.918 -17.603 1.00 88.06 133 LEU A C 1
ATOM 1050 O O . LEU A 1 133 ? 13.381 -2.993 -17.555 1.00 88.06 133 LEU A O 1
ATOM 1054 N N . THR A 1 134 ? 12.616 -4.909 -16.711 1.00 87.56 134 THR A N 1
ATOM 1055 C CA . THR A 1 134 ? 13.649 -4.969 -15.666 1.00 87.56 134 THR A CA 1
ATOM 1056 C C . THR A 1 134 ? 15.026 -5.293 -16.242 1.00 87.56 134 THR A C 1
ATOM 1058 O O . THR A 1 134 ? 16.029 -4.824 -15.703 1.00 87.56 134 THR A O 1
ATOM 1061 N N . ALA A 1 135 ? 15.101 -6.009 -17.370 1.00 87.50 135 ALA A N 1
ATOM 1062 C CA . ALA A 1 135 ? 16.354 -6.221 -18.092 1.00 87.50 135 ALA A CA 1
ATOM 1063 C C . ALA A 1 135 ? 16.990 -4.898 -18.561 1.00 87.50 135 ALA A C 1
ATOM 1065 O O . ALA A 1 135 ? 18.206 -4.747 -18.445 1.00 87.50 135 ALA A O 1
ATOM 1066 N N . LEU A 1 136 ? 16.180 -3.912 -18.969 1.00 87.31 136 LEU A N 1
ATOM 1067 C CA . LEU A 1 136 ? 16.643 -2.573 -19.370 1.00 87.31 136 LEU A CA 1
ATOM 1068 C C . LEU A 1 136 ? 17.186 -1.727 -18.208 1.00 87.31 136 LEU A C 1
ATOM 1070 O O . LEU A 1 136 ? 17.805 -0.689 -18.436 1.00 87.31 136 LEU A O 1
ATOM 1074 N N . LEU A 1 137 ? 16.954 -2.138 -16.956 1.00 85.31 137 LEU A N 1
ATOM 1075 C CA . LEU A 1 137 ? 17.510 -1.469 -15.775 1.00 85.31 137 LEU A CA 1
ATOM 1076 C C . LEU A 1 137 ? 18.948 -1.897 -15.459 1.00 85.31 137 LEU A C 1
ATOM 1078 O O . LEU A 1 137 ? 19.573 -1.294 -14.578 1.00 85.31 137 LEU A O 1
ATOM 1082 N N . LYS A 1 138 ? 19.461 -2.939 -16.130 1.00 86.06 138 LYS A N 1
ATOM 1083 C CA . LYS A 1 138 ? 20.846 -3.395 -15.976 1.00 86.06 138 LYS A CA 1
ATOM 1084 C C . LYS A 1 138 ? 21.813 -2.348 -16.534 1.00 86.06 138 LYS A C 1
ATOM 1086 O O . LYS A 1 138 ? 21.455 -1.521 -17.371 1.00 86.06 138 LYS A O 1
ATOM 1091 N N . LYS A 1 139 ? 23.048 -2.373 -16.028 1.00 81.44 139 LYS A N 1
ATOM 1092 C CA . LYS A 1 139 ? 24.097 -1.429 -16.424 1.00 81.44 139 LYS A CA 1
ATOM 1093 C C . LYS A 1 139 ? 24.285 -1.468 -17.947 1.00 81.44 139 LYS A C 1
ATOM 1095 O O . LYS A 1 139 ? 24.419 -2.552 -18.503 1.00 81.44 139 LYS A O 1
ATOM 1100 N N . ASP A 1 140 ? 24.247 -0.293 -18.576 1.00 76.81 140 ASP A N 1
ATOM 1101 C CA . ASP A 1 140 ? 24.424 -0.077 -20.021 1.00 76.81 140 ASP A CA 1
ATOM 1102 C C . ASP A 1 140 ? 23.473 -0.887 -20.930 1.00 76.81 140 ASP A C 1
ATOM 1104 O O . ASP A 1 140 ? 23.743 -1.073 -22.109 1.00 76.81 140 ASP A O 1
ATOM 1108 N N . ALA A 1 141 ? 22.332 -1.350 -20.402 1.00 80.19 141 ALA A N 1
ATOM 1109 C CA . ALA A 1 141 ? 21.386 -2.212 -21.120 1.00 80.19 141 ALA A CA 1
ATOM 1110 C C . ALA A 1 141 ? 20.134 -1.477 -21.632 1.00 80.19 141 ALA A C 1
ATOM 1112 O O . ALA A 1 141 ? 19.182 -2.115 -22.084 1.00 80.19 141 ALA A O 1
ATOM 1113 N N . PHE A 1 142 ? 20.088 -0.145 -21.529 1.00 84.88 142 PHE A N 1
ATOM 1114 C CA . PHE A 1 142 ? 18.904 0.633 -21.890 1.00 84.88 142 PHE A CA 1
ATOM 1115 C C . PHE A 1 142 ? 18.808 0.824 -23.408 1.00 84.88 142 PHE A C 1
ATOM 1117 O O . PHE A 1 142 ? 19.158 1.869 -23.954 1.00 84.88 142 PHE A O 1
ATOM 1124 N N . HIS A 1 143 ? 18.303 -0.204 -24.080 1.00 85.31 143 HIS A N 1
ATOM 1125 C CA . HIS A 1 143 ? 17.934 -0.169 -25.488 1.00 85.31 143 HIS A CA 1
ATOM 1126 C C . HIS A 1 143 ? 16.456 -0.515 -25.605 1.00 85.31 143 HIS A C 1
ATOM 1128 O O . HIS A 1 143 ? 16.049 -1.629 -25.291 1.00 85.31 143 HIS A O 1
ATOM 1134 N N . TRP A 1 144 ? 15.634 0.450 -26.011 1.00 86.88 144 TRP A N 1
ATOM 1135 C CA . TRP A 1 144 ? 14.202 0.217 -26.148 1.00 86.88 144 TRP A CA 1
ATOM 1136 C C . TRP A 1 144 ? 13.934 -0.634 -27.396 1.00 86.88 144 TRP A C 1
ATOM 1138 O O . TRP A 1 144 ? 14.068 -0.154 -28.519 1.00 86.88 144 TRP A O 1
ATOM 1148 N N . VAL A 1 145 ? 13.601 -1.908 -27.189 1.00 87.31 145 VAL A N 1
ATOM 1149 C CA . VAL A 1 145 ? 13.308 -2.885 -28.252 1.00 87.31 145 VAL A CA 1
ATOM 1150 C C . VAL A 1 145 ? 11.805 -3.160 -28.294 1.00 87.31 145 VAL A C 1
ATOM 1152 O O . VAL A 1 145 ? 11.096 -2.916 -27.319 1.00 87.31 145 VAL A O 1
ATOM 1155 N N . GLU A 1 146 ? 11.310 -3.725 -29.391 1.00 88.06 146 GLU A N 1
ATOM 1156 C CA . GLU A 1 146 ? 9.903 -4.107 -29.559 1.00 88.06 146 GLU A CA 1
ATOM 1157 C C . GLU A 1 146 ? 9.374 -4.973 -28.401 1.00 88.06 146 GLU A C 1
ATOM 1159 O O . GLU A 1 146 ? 8.278 -4.731 -27.904 1.00 88.06 146 GLU A O 1
ATOM 1164 N N . SER A 1 147 ? 10.190 -5.888 -27.859 1.00 87.31 147 SER A N 1
ATOM 1165 C CA . SER A 1 147 ? 9.829 -6.684 -26.676 1.00 87.31 147 SER A CA 1
ATOM 1166 C C . SER A 1 147 ? 9.521 -5.832 -25.439 1.00 87.31 147 SER A C 1
ATOM 1168 O O . SER A 1 147 ? 8.677 -6.205 -24.627 1.00 87.31 147 SER A O 1
ATOM 1170 N N . ALA A 1 148 ? 10.194 -4.687 -25.280 1.00 88.19 148 ALA A N 1
ATOM 1171 C CA . ALA A 1 148 ? 9.947 -3.753 -24.188 1.00 88.19 148 ALA A CA 1
ATOM 1172 C C . ALA A 1 148 ? 8.644 -2.975 -24.397 1.00 88.19 148 ALA A C 1
ATOM 1174 O O . ALA A 1 148 ? 7.889 -2.829 -23.438 1.00 88.19 148 ALA A O 1
ATOM 1175 N N . SER A 1 149 ? 8.341 -2.547 -25.630 1.00 90.56 149 SER A N 1
ATOM 1176 C CA . SER A 1 149 ? 7.043 -1.940 -25.968 1.00 90.56 149 SER A CA 1
ATOM 1177 C C . SER A 1 149 ? 5.893 -2.903 -25.681 1.00 90.56 149 SER A C 1
ATOM 1179 O O . SER A 1 149 ? 4.971 -2.552 -24.948 1.00 90.56 149 SER A O 1
ATOM 1181 N N . THR A 1 150 ? 5.996 -4.151 -26.148 1.00 92.44 150 THR A N 1
ATOM 1182 C CA . THR A 1 150 ? 4.971 -5.177 -25.916 1.00 92.44 150 THR A CA 1
ATOM 1183 C C . THR A 1 150 ? 4.756 -5.431 -24.425 1.00 92.44 150 THR A C 1
ATOM 1185 O O . THR A 1 150 ? 3.617 -5.470 -23.965 1.00 92.44 150 THR A O 1
ATOM 1188 N N . SER A 1 151 ? 5.832 -5.548 -23.639 1.00 91.19 151 SER A N 1
ATOM 1189 C CA . SER 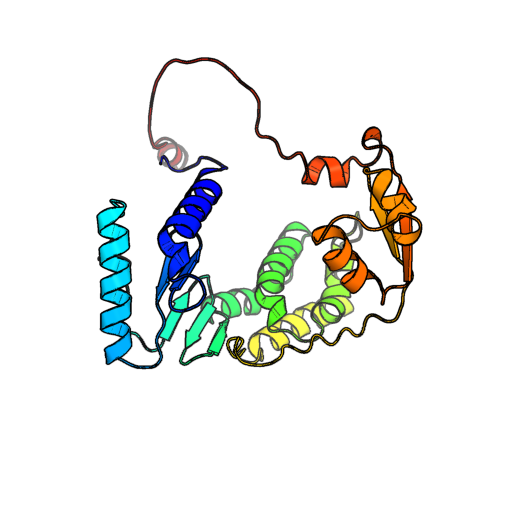A 1 151 ? 5.731 -5.683 -22.181 1.00 91.19 151 SER A CA 1
ATOM 1190 C C . SER A 1 151 ? 5.141 -4.452 -21.500 1.00 91.19 151 SER A C 1
ATOM 1192 O O . SER A 1 151 ? 4.372 -4.595 -20.553 1.00 91.19 151 SER A O 1
ATOM 1194 N N . PHE A 1 152 ? 5.496 -3.250 -21.951 1.00 91.38 152 PHE A N 1
ATOM 1195 C CA . PHE A 1 152 ? 4.987 -1.993 -21.408 1.00 91.38 152 PHE A CA 1
ATOM 1196 C C . PHE A 1 152 ? 3.476 -1.871 -21.616 1.00 91.38 152 PHE A C 1
ATOM 1198 O O . PHE A 1 152 ? 2.743 -1.627 -20.654 1.00 91.38 152 PHE A O 1
ATOM 1205 N N . ASP A 1 153 ? 3.004 -2.137 -22.832 1.00 91.00 153 ASP A N 1
ATOM 1206 C CA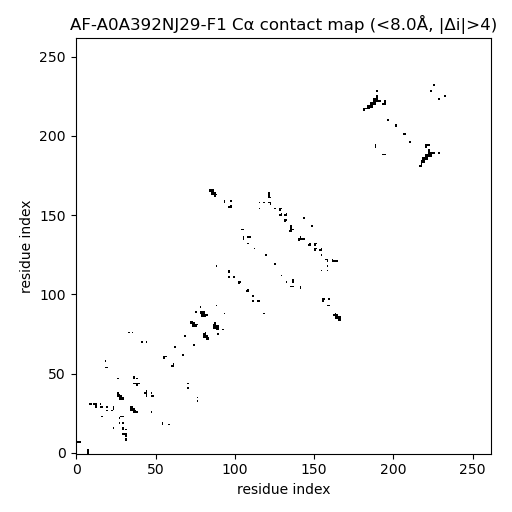 . ASP A 1 153 ? 1.584 -2.086 -23.169 1.00 91.00 153 ASP A CA 1
ATOM 1207 C C . ASP A 1 153 ? 0.802 -3.221 -22.503 1.00 91.00 153 ASP A C 1
ATOM 1209 O O . ASP A 1 153 ? -0.263 -2.978 -21.933 1.00 91.00 153 ASP A O 1
ATOM 1213 N N . ALA A 1 154 ? 1.351 -4.441 -22.468 1.00 90.62 154 ALA A N 1
ATOM 1214 C CA . ALA A 1 154 ? 0.739 -5.562 -21.755 1.00 90.62 154 ALA A CA 1
ATOM 1215 C C . ALA A 1 154 ? 0.555 -5.257 -20.262 1.00 90.62 154 ALA A C 1
ATOM 1217 O O . ALA A 1 154 ? -0.479 -5.586 -19.680 1.00 90.62 154 ALA A O 1
ATOM 1218 N N . LEU A 1 155 ? 1.532 -4.594 -19.639 1.00 90.06 155 LEU A N 1
ATOM 1219 C CA . LEU A 1 155 ? 1.478 -4.242 -18.225 1.00 90.06 155 LEU A CA 1
ATOM 1220 C C . LEU A 1 155 ? 0.459 -3.123 -17.959 1.00 90.06 155 LEU A C 1
ATOM 1222 O O . LEU A 1 155 ? -0.287 -3.203 -16.981 1.00 90.06 155 LEU A O 1
ATOM 1226 N N . LYS A 1 156 ? 0.361 -2.128 -18.853 1.00 89.88 156 LYS A N 1
ATOM 1227 C CA . LYS A 1 156 ? -0.712 -1.120 -18.811 1.00 89.88 156 LYS A CA 1
ATOM 1228 C C . LYS A 1 156 ? -2.089 -1.766 -18.916 1.00 89.88 156 LYS A C 1
ATOM 1230 O O . LYS A 1 156 ? -2.944 -1.501 -18.075 1.00 89.88 156 LYS A O 1
ATOM 1235 N N . GLN A 1 157 ? -2.289 -2.642 -19.900 1.00 88.69 157 GLN A N 1
ATOM 1236 C CA . GLN A 1 157 ? -3.562 -3.339 -20.093 1.00 88.69 157 GLN A CA 1
ATOM 1237 C C . GLN A 1 157 ? -3.920 -4.198 -18.879 1.00 88.69 157 GLN A C 1
ATOM 1239 O O . GLN A 1 157 ? -5.032 -4.094 -18.371 1.00 88.69 157 GLN A O 1
ATOM 1244 N N . ALA A 1 158 ? -2.964 -4.959 -18.339 1.00 86.88 158 ALA A N 1
ATOM 1245 C CA . ALA A 1 158 ? -3.195 -5.802 -17.170 1.00 86.88 158 ALA A CA 1
ATOM 1246 C C . ALA A 1 158 ? -3.608 -5.006 -15.918 1.00 86.88 158 ALA A C 1
ATOM 1248 O O . ALA A 1 158 ? -4.397 -5.501 -15.114 1.00 86.88 158 ALA A O 1
ATOM 1249 N N . LEU A 1 159 ? -3.099 -3.780 -15.754 1.00 83.19 159 LEU A N 1
ATOM 1250 C CA . LEU A 1 159 ? -3.481 -2.882 -14.661 1.00 83.19 159 LEU A CA 1
ATOM 1251 C C . LEU A 1 159 ? -4.848 -2.219 -14.872 1.00 83.19 159 LEU A C 1
ATOM 1253 O O . LEU A 1 159 ? -5.518 -1.907 -13.891 1.00 83.19 159 LEU A O 1
ATOM 1257 N N . VAL A 1 160 ? -5.278 -2.028 -16.121 1.00 84.69 160 VAL A N 1
ATOM 1258 C CA . VAL A 1 160 ? -6.628 -1.538 -16.452 1.00 84.69 160 VAL A CA 1
ATOM 1259 C C . VAL A 1 160 ? -7.670 -2.632 -16.245 1.00 84.69 160 VAL A C 1
ATOM 1261 O O . VAL A 1 160 ? -8.729 -2.378 -15.678 1.00 84.69 160 VAL A O 1
ATOM 1264 N N . THR A 1 161 ? -7.363 -3.862 -16.658 1.00 79.88 161 THR A N 1
ATOM 1265 C CA . THR A 1 161 ? -8.239 -5.031 -16.486 1.00 79.88 161 THR A CA 1
ATOM 1266 C C . THR A 1 161 ? -8.099 -5.688 -15.112 1.00 79.88 161 THR A C 1
ATOM 1268 O O . THR A 1 161 ? -8.633 -6.775 -14.896 1.00 79.88 161 THR A O 1
ATOM 1271 N N . ALA A 1 162 ? -7.322 -5.080 -14.213 1.00 70.19 162 ALA A N 1
ATOM 1272 C CA . ALA A 1 162 ? -6.994 -5.619 -12.905 1.00 70.19 162 ALA A CA 1
ATOM 1273 C C . ALA A 1 162 ? -8.272 -6.021 -12.145 1.00 70.19 162 ALA A C 1
ATOM 1275 O O . ALA A 1 162 ? -9.136 -5.171 -11.912 1.00 70.19 162 ALA A O 1
ATOM 1276 N N . PRO A 1 163 ? -8.410 -7.295 -11.739 1.00 67.69 163 PRO A N 1
ATOM 1277 C CA . PRO A 1 163 ? -9.558 -7.726 -10.971 1.00 67.69 163 PRO A CA 1
ATOM 1278 C C . PRO A 1 163 ? -9.546 -7.058 -9.601 1.00 67.69 163 PRO A C 1
ATOM 1280 O O . PRO A 1 163 ? -8.503 -6.826 -8.989 1.00 67.69 163 PRO A O 1
ATOM 1283 N N . VAL A 1 164 ? -10.741 -6.800 -9.099 1.00 67.75 164 VAL A N 1
ATOM 1284 C CA . VAL A 1 164 ? -10.949 -6.364 -7.727 1.00 67.75 164 VAL A CA 1
ATOM 1285 C C . VAL A 1 164 ? -10.558 -7.514 -6.785 1.00 67.75 164 VAL A C 1
ATOM 1287 O O . VAL A 1 164 ? -11.011 -8.646 -6.964 1.00 67.75 164 VAL A O 1
ATOM 1290 N N . LEU A 1 165 ? -9.702 -7.244 -5.794 1.00 64.38 165 LEU A N 1
ATOM 1291 C CA . LEU A 1 165 ? -9.303 -8.245 -4.800 1.00 64.38 165 LEU A CA 1
ATOM 1292 C C . LEU A 1 165 ? -10.307 -8.261 -3.650 1.00 64.38 165 LEU A C 1
ATOM 1294 O O . LEU A 1 165 ? -10.691 -7.212 -3.142 1.00 64.38 165 LEU A O 1
ATOM 1298 N N . VAL A 1 166 ? -10.702 -9.450 -3.210 1.00 56.81 166 VAL A N 1
ATOM 1299 C CA . VAL A 1 166 ? -11.509 -9.615 -1.996 1.00 56.81 166 VAL A CA 1
ATOM 1300 C C . VAL A 1 166 ? -10.592 -9.495 -0.777 1.00 56.81 166 VAL A C 1
ATOM 1302 O O . VAL A 1 166 ? -9.439 -9.936 -0.817 1.00 56.81 166 VAL A O 1
ATOM 1305 N N . LEU A 1 167 ? -11.078 -8.869 0.295 1.00 58.41 167 LEU A N 1
ATOM 1306 C CA . LEU A 1 167 ? -10.355 -8.837 1.563 1.00 58.41 167 LEU A CA 1
ATOM 1307 C C . LEU A 1 167 ? -10.177 -10.265 2.106 1.00 58.41 167 LEU A C 1
ATOM 1309 O O . LEU A 1 167 ? -11.091 -11.081 1.996 1.00 58.41 167 LEU A O 1
ATOM 1313 N N . PRO A 1 168 ? -9.009 -10.585 2.688 1.00 54.28 168 PRO A N 1
ATOM 1314 C CA . PRO A 1 168 ? -8.775 -11.900 3.263 1.00 54.28 168 PRO A CA 1
ATOM 1315 C C . PRO A 1 168 ? -9.753 -12.156 4.415 1.00 54.28 168 PRO A C 1
ATOM 1317 O O . PRO A 1 168 ? -9.794 -11.389 5.375 1.00 54.28 168 PRO A O 1
ATOM 1320 N N . ASP A 1 169 ? -10.510 -13.249 4.330 1.00 51.22 169 ASP A N 1
ATOM 1321 C CA . ASP A 1 169 ? -11.294 -13.748 5.457 1.00 51.22 169 ASP A CA 1
ATOM 1322 C C . ASP A 1 169 ? -10.379 -14.541 6.394 1.00 51.22 169 ASP A C 1
ATOM 1324 O O . ASP A 1 169 ? -9.921 -15.634 6.065 1.00 51.22 169 ASP A O 1
ATOM 1328 N N . PHE A 1 170 ? -10.105 -13.981 7.571 1.00 53.72 170 PHE A N 1
ATOM 1329 C CA . PHE A 1 170 ? -9.228 -14.599 8.565 1.00 53.72 170 PHE A CA 1
ATOM 1330 C C . PHE A 1 170 ? -9.860 -15.785 9.306 1.00 53.72 170 PHE A C 1
ATOM 1332 O O . PHE A 1 170 ? -9.150 -16.466 10.045 1.00 53.72 170 PHE A O 1
ATOM 1339 N N . ASN A 1 171 ? -11.152 -16.057 9.099 1.00 51.00 171 ASN A N 1
ATOM 1340 C CA . ASN A 1 171 ? -11.803 -17.270 9.603 1.00 51.00 171 ASN A CA 1
ATOM 1341 C C . ASN A 1 171 ? -11.628 -18.468 8.657 1.00 51.00 171 ASN A C 1
ATOM 1343 O O . ASN A 1 171 ? -11.919 -19.603 9.036 1.00 51.00 171 ASN A O 1
ATOM 1347 N N . SER A 1 172 ? -11.146 -18.226 7.438 1.00 42.59 172 SER A N 1
ATOM 1348 C CA . SER A 1 172 ? -10.921 -19.245 6.420 1.00 42.59 172 SER A CA 1
ATOM 1349 C C . SER A 1 172 ? -9.458 -19.708 6.396 1.00 42.59 172 SER A C 1
ATOM 1351 O O . SER A 1 172 ? -8.534 -18.967 6.733 1.00 42.59 172 SER A O 1
ATOM 1353 N N . VAL A 1 173 ? -9.220 -20.954 5.974 1.00 49.75 173 VAL A N 1
ATOM 1354 C CA . VAL A 1 173 ? -7.856 -21.483 5.809 1.00 49.75 173 VAL A CA 1
ATOM 1355 C C . VAL A 1 173 ? -7.212 -20.849 4.577 1.00 49.75 173 VAL A C 1
ATOM 1357 O O . VAL A 1 173 ? -7.680 -21.024 3.453 1.00 49.75 173 VAL A O 1
ATOM 1360 N N . PHE A 1 174 ? -6.099 -20.144 4.777 1.00 42.22 174 PHE A N 1
ATOM 1361 C CA . PHE A 1 174 ? -5.297 -19.616 3.678 1.00 42.22 174 PHE A CA 1
ATOM 1362 C C . PHE A 1 174 ? -4.450 -20.727 3.055 1.00 42.22 174 PHE A C 1
ATOM 1364 O O . PHE A 1 174 ? -3.598 -21.314 3.722 1.00 42.22 174 PHE A O 1
ATOM 1371 N N . VAL A 1 175 ? -4.641 -20.980 1.760 1.00 42.62 175 VAL A N 1
ATOM 1372 C CA . VAL A 1 175 ? -3.787 -21.884 0.982 1.00 42.62 175 VAL A CA 1
ATOM 1373 C C . VAL A 1 175 ? -2.831 -21.043 0.146 1.00 42.62 175 VAL A C 1
ATOM 1375 O O . VAL A 1 175 ? -3.245 -20.338 -0.772 1.00 42.62 175 VAL A O 1
ATOM 1378 N N . VAL A 1 176 ? -1.541 -21.108 0.466 1.00 44.75 176 VAL A N 1
ATOM 1379 C CA . VAL A 1 176 ? -0.491 -20.481 -0.343 1.00 44.75 176 VAL A CA 1
ATOM 1380 C C . VAL A 1 176 ? 0.014 -21.524 -1.331 1.00 44.75 176 VAL A C 1
ATOM 1382 O O . VAL A 1 176 ? 0.712 -22.456 -0.947 1.00 44.75 176 VAL A O 1
ATOM 1385 N N . GLN A 1 177 ? -0.355 -21.375 -2.601 1.00 37.78 177 GLN A N 1
ATOM 1386 C CA . GLN A 1 177 ? 0.213 -22.171 -3.685 1.00 37.78 177 GLN A CA 1
ATOM 1387 C C . GLN A 1 177 ? 1.405 -21.422 -4.271 1.00 37.78 177 GLN A C 1
ATOM 1389 O O . GLN A 1 177 ? 1.264 -20.310 -4.780 1.00 37.78 177 GLN A O 1
ATOM 1394 N N . THR A 1 178 ? 2.582 -22.028 -4.174 1.00 43.00 178 THR A N 1
ATOM 1395 C CA . THR A 1 178 ? 3.802 -21.550 -4.817 1.00 43.00 178 THR A CA 1
ATOM 1396 C C . THR A 1 178 ? 4.103 -22.448 -6.011 1.00 43.00 178 THR A C 1
ATOM 1398 O O . THR A 1 178 ? 4.252 -23.657 -5.860 1.00 43.00 178 THR A O 1
ATOM 1401 N N . ASP A 1 179 ? 4.233 -21.868 -7.202 1.00 46.66 179 ASP A N 1
ATOM 1402 C CA . ASP A 1 179 ? 4.820 -22.547 -8.362 1.00 46.66 179 ASP A CA 1
ATOM 1403 C C . ASP A 1 179 ? 6.329 -22.268 -8.423 1.00 46.66 179 ASP A C 1
ATOM 1405 O O . ASP A 1 179 ? 6.915 -21.999 -9.469 1.00 46.66 179 ASP A O 1
ATOM 1409 N N . ALA A 1 180 ? 6.995 -22.334 -7.267 1.00 43.00 180 ALA A N 1
ATOM 1410 C CA . ALA A 1 180 ? 8.444 -22.333 -7.254 1.00 43.00 180 ALA A CA 1
ATOM 1411 C C . ALA A 1 180 ? 8.900 -23.662 -7.866 1.00 43.00 180 ALA A C 1
ATOM 1413 O O . ALA A 1 180 ? 9.048 -24.663 -7.167 1.00 43.00 180 ALA A O 1
ATOM 1414 N N . GLN A 1 181 ? 9.097 -23.685 -9.186 1.00 47.16 181 GLN A N 1
ATOM 1415 C CA . GLN A 1 181 ? 9.921 -24.705 -9.819 1.00 47.16 181 GLN A CA 1
ATOM 1416 C C . GLN A 1 181 ? 11.231 -24.720 -9.035 1.00 47.16 181 GLN A C 1
ATOM 1418 O O . GLN A 1 181 ? 11.857 -23.670 -8.890 1.00 47.16 181 GLN A O 1
ATOM 1423 N N . GLY A 1 182 ? 11.544 -25.870 -8.429 1.00 45.03 182 GLY A N 1
ATOM 1424 C CA . GLY A 1 182 ? 12.579 -26.069 -7.416 1.00 45.03 182 GLY A CA 1
ATOM 1425 C C . GLY A 1 182 ? 13.984 -25.727 -7.899 1.00 45.03 182 GLY A C 1
ATOM 1426 O O . GLY A 1 182 ? 14.821 -26.603 -8.094 1.00 45.03 182 GLY A O 1
ATOM 1427 N N . HIS A 1 183 ? 14.255 -24.443 -8.088 1.00 51.31 183 HIS A N 1
ATOM 1428 C CA . HIS A 1 183 ? 15.577 -23.930 -8.356 1.00 51.31 183 HIS A CA 1
ATOM 1429 C C . HIS A 1 183 ? 16.321 -23.833 -7.035 1.00 51.31 183 HIS A C 1
ATOM 1431 O O . HIS A 1 183 ? 15.861 -23.199 -6.087 1.00 51.31 183 HIS A O 1
ATOM 1437 N N . PHE A 1 184 ? 17.482 -24.478 -6.996 1.00 56.44 184 PHE A N 1
ATOM 1438 C CA . PHE A 1 184 ? 18.413 -24.380 -5.889 1.00 56.44 184 PHE A CA 1
ATOM 1439 C C . PHE A 1 184 ? 18.782 -22.915 -5.644 1.00 56.44 184 PHE A C 1
ATOM 1441 O O . PHE A 1 184 ? 19.228 -22.220 -6.562 1.00 56.44 184 PHE A O 1
ATOM 1448 N N . PHE A 1 185 ? 18.611 -22.448 -4.410 1.00 53.88 185 PHE A N 1
ATOM 1449 C CA . PHE A 1 185 ? 19.020 -21.107 -4.006 1.00 53.88 185 PHE A CA 1
ATOM 1450 C C . PHE A 1 185 ? 19.953 -21.160 -2.798 1.00 53.88 185 PHE A C 1
ATOM 1452 O O . PHE A 1 185 ? 19.841 -22.018 -1.926 1.00 53.88 185 PHE A O 1
ATOM 1459 N N . ILE A 1 186 ? 20.900 -20.226 -2.750 1.00 62.31 186 ILE A N 1
ATOM 1460 C CA . ILE A 1 186 ? 21.893 -20.151 -1.679 1.00 62.31 186 ILE A CA 1
ATOM 1461 C C . ILE A 1 186 ? 21.442 -19.088 -0.682 1.00 62.31 186 ILE A C 1
ATOM 1463 O O . ILE A 1 186 ? 21.294 -17.916 -1.035 1.00 62.31 186 ILE A O 1
ATOM 1467 N N . ILE A 1 187 ? 21.260 -19.487 0.572 1.00 65.50 187 ILE A N 1
ATOM 1468 C CA . ILE A 1 187 ? 20.999 -18.573 1.681 1.00 65.50 187 ILE A CA 1
ATOM 1469 C C . ILE A 1 187 ? 22.355 -18.118 2.218 1.00 65.50 187 ILE A C 1
ATOM 1471 O O . ILE A 1 187 ? 23.092 -18.897 2.817 1.00 65.50 187 ILE A O 1
ATOM 1475 N N . GLN A 1 188 ? 22.699 -16.852 1.995 1.00 63.16 188 GLN A N 1
ATOM 1476 C CA . GLN A 1 188 ? 23.929 -16.265 2.522 1.00 63.16 188 GLN A CA 1
ATOM 1477 C C . GLN A 1 188 ? 23.631 -15.519 3.815 1.00 63.16 188 GLN A C 1
ATOM 1479 O O . GLN A 1 188 ? 22.825 -14.590 3.829 1.00 63.16 188 GLN A O 1
ATOM 1484 N N . THR A 1 189 ? 24.280 -15.928 4.900 1.00 63.34 189 THR A N 1
ATOM 1485 C CA . THR A 1 189 ? 24.073 -15.352 6.232 1.00 63.34 189 THR A CA 1
ATOM 1486 C C . THR A 1 189 ? 25.402 -15.075 6.919 1.00 63.34 189 THR A C 1
ATOM 1488 O O . THR A 1 189 ? 26.375 -15.814 6.757 1.00 63.34 189 THR A O 1
ATOM 1491 N N . ASP A 1 190 ? 25.435 -13.998 7.690 1.00 64.44 190 ASP A N 1
ATOM 1492 C CA . ASP A 1 190 ? 26.508 -13.638 8.615 1.00 64.44 190 ASP A CA 1
ATOM 1493 C C . ASP A 1 190 ? 26.379 -14.353 9.970 1.00 64.44 190 ASP A C 1
ATOM 1495 O O . ASP A 1 190 ? 27.289 -14.300 10.797 1.00 64.44 190 ASP A O 1
ATOM 1499 N N . HIS A 1 191 ? 25.286 -15.086 10.192 1.00 64.12 191 HIS A N 1
ATOM 1500 C CA . HIS A 1 191 ? 25.051 -15.826 11.419 1.00 64.12 191 HIS A CA 1
ATOM 1501 C C . HIS A 1 191 ? 25.499 -17.284 11.267 1.00 64.12 191 HIS A C 1
ATOM 1503 O O . HIS A 1 191 ? 24.782 -18.137 10.741 1.00 64.12 191 HIS A O 1
ATOM 1509 N N . LYS A 1 192 ? 26.708 -17.588 11.756 1.00 65.62 192 LYS A N 1
ATOM 1510 C CA . LYS A 1 192 ? 27.340 -18.918 11.642 1.00 65.62 192 LYS A CA 1
ATOM 1511 C C . LYS A 1 192 ? 26.457 -20.058 12.172 1.00 65.62 192 LYS A C 1
ATOM 1513 O O . LYS A 1 192 ? 26.498 -21.153 11.622 1.00 65.62 192 LYS A O 1
ATOM 1518 N N . SER A 1 193 ? 25.629 -19.792 13.179 1.00 61.16 193 SER A N 1
ATOM 1519 C CA . SER A 1 193 ? 24.698 -20.756 13.780 1.00 61.16 193 SER A CA 1
ATOM 1520 C C . SER A 1 193 ? 23.629 -21.249 12.799 1.00 61.16 193 SER A C 1
ATOM 1522 O O . SER A 1 193 ? 23.207 -22.394 12.887 1.00 61.16 193 SER A O 1
ATOM 1524 N N . LEU A 1 194 ? 23.220 -20.415 11.834 1.00 61.59 194 LEU A N 1
ATOM 1525 C CA . LEU A 1 194 ? 22.215 -20.785 10.831 1.00 61.59 194 LEU A CA 1
ATOM 1526 C C . LEU A 1 194 ? 22.766 -21.731 9.763 1.00 61.59 194 LEU A C 1
ATOM 1528 O O . LEU A 1 194 ? 21.987 -22.424 9.122 1.00 61.59 194 LEU A O 1
ATOM 1532 N N . LYS A 1 195 ? 24.089 -21.810 9.580 1.00 61.66 195 LYS A N 1
ATOM 1533 C CA . LYS A 1 195 ? 24.699 -22.791 8.670 1.00 61.66 195 LYS A CA 1
ATOM 1534 C C . LYS A 1 195 ? 24.336 -24.228 9.064 1.00 61.66 195 LYS A C 1
ATOM 1536 O O . LYS A 1 195 ? 24.098 -25.066 8.205 1.00 61.66 195 LYS A O 1
ATOM 1541 N N . GLU A 1 196 ? 24.247 -24.470 10.366 1.00 60.44 196 GLU A N 1
ATOM 1542 C CA . GLU A 1 196 ? 24.002 -25.778 10.975 1.00 60.44 196 GLU A CA 1
ATOM 1543 C C . GLU A 1 196 ? 22.521 -25.957 11.378 1.00 60.44 196 GLU A C 1
ATOM 1545 O O . GLU A 1 196 ? 22.188 -26.811 12.195 1.00 60.44 196 GLU A O 1
ATOM 1550 N N . LEU A 1 197 ? 21.599 -25.158 10.816 1.00 60.88 197 LEU A N 1
ATOM 1551 C CA . LEU A 1 197 ? 20.170 -25.161 11.180 1.00 60.88 197 LEU A CA 1
ATOM 1552 C C . LEU A 1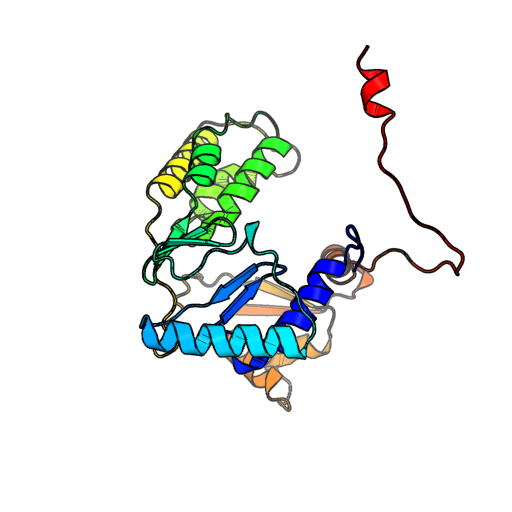 197 ? 19.512 -26.550 11.045 1.00 60.88 197 LEU A C 1
ATOM 1554 O O . LEU A 1 197 ? 18.588 -26.866 11.786 1.00 60.88 197 LEU A O 1
ATOM 1558 N N . LEU A 1 198 ? 19.983 -27.374 10.103 1.00 56.38 198 LEU A N 1
ATOM 1559 C CA . LEU A 1 198 ? 19.474 -28.731 9.863 1.00 56.38 198 LEU A CA 1
ATOM 1560 C C . LEU A 1 198 ? 20.173 -29.809 10.711 1.00 56.38 198 LEU A C 1
ATOM 1562 O O . LEU A 1 198 ? 19.669 -30.925 10.802 1.00 56.38 198 LEU A O 1
ATOM 1566 N N . THR A 1 199 ? 21.325 -29.499 11.314 1.00 55.44 199 THR A N 1
ATOM 1567 C CA . THR A 1 199 ? 22.151 -30.438 12.096 1.00 55.44 199 THR A CA 1
ATOM 1568 C C . THR A 1 199 ? 22.054 -30.193 13.607 1.00 55.44 199 THR A C 1
ATOM 1570 O O . THR A 1 199 ? 22.423 -31.064 14.395 1.00 55.44 199 THR A O 1
ATOM 1573 N N . GLN A 1 200 ? 21.539 -29.036 14.037 1.00 56.12 200 GLN A N 1
ATOM 1574 C CA . GLN A 1 200 ? 21.377 -28.672 15.446 1.00 56.12 200 GLN A CA 1
ATOM 1575 C C . GLN A 1 200 ? 20.102 -29.245 16.087 1.00 56.12 200 GLN A C 1
ATOM 1577 O O . GLN A 1 200 ? 19.041 -29.329 15.472 1.00 56.12 200 GLN A O 1
ATOM 1582 N N . VAL A 1 201 ? 20.192 -29.570 17.382 1.00 53.41 201 VAL A N 1
ATOM 1583 C CA . VAL A 1 201 ? 19.025 -29.883 18.220 1.00 53.41 201 VAL A CA 1
ATOM 1584 C C . VAL A 1 201 ? 18.229 -28.595 18.443 1.00 53.41 201 VAL A C 1
ATOM 1586 O O . VAL A 1 201 ? 18.723 -27.650 19.055 1.00 53.41 201 VAL A O 1
ATOM 1589 N N . ILE A 1 202 ? 17.002 -28.557 17.926 1.00 54.81 202 ILE A N 1
ATOM 1590 C CA . ILE A 1 202 ? 16.123 -27.383 17.956 1.00 54.81 202 ILE A CA 1
ATOM 1591 C C . ILE A 1 202 ? 15.662 -27.121 19.395 1.00 54.81 202 ILE A C 1
ATOM 1593 O O . ILE A 1 202 ? 15.052 -27.998 20.007 1.00 54.81 202 ILE A O 1
ATOM 1597 N N . GLN A 1 203 ? 15.917 -25.921 19.927 1.00 53.12 203 GLN A N 1
ATOM 1598 C CA . GLN A 1 203 ? 15.542 -25.570 21.307 1.00 53.12 203 GLN A CA 1
ATOM 1599 C C . GLN A 1 203 ? 14.504 -24.449 21.408 1.00 53.12 203 GLN A C 1
ATOM 1601 O O . GLN A 1 203 ? 13.850 -24.342 22.445 1.00 53.12 203 GLN A O 1
ATOM 1606 N N . THR A 1 204 ? 14.306 -23.631 20.363 1.00 66.56 204 THR A N 1
ATOM 1607 C CA . THR A 1 204 ? 13.387 -22.482 20.438 1.00 66.56 204 THR A CA 1
ATOM 1608 C C . THR A 1 204 ? 12.148 -22.625 19.536 1.00 66.56 204 THR A C 1
ATOM 1610 O O . THR A 1 204 ? 12.244 -23.153 18.423 1.00 66.56 204 THR A O 1
ATOM 1613 N N . PRO A 1 205 ? 10.971 -22.118 19.963 1.00 61.62 205 PRO A N 1
ATOM 1614 C CA . PRO A 1 205 ? 9.744 -22.130 19.152 1.00 61.62 205 PRO A CA 1
ATOM 1615 C C . PRO A 1 205 ? 9.884 -21.380 17.818 1.00 61.62 205 PRO A C 1
ATOM 1617 O O . PRO A 1 205 ? 9.291 -21.751 16.807 1.00 61.62 205 PRO A O 1
ATOM 1620 N N . GLU A 1 206 ? 10.708 -20.332 17.791 1.00 56.62 206 GLU A N 1
ATOM 1621 C CA . GLU A 1 206 ? 10.987 -19.542 16.588 1.00 56.62 206 GLU A CA 1
ATOM 1622 C C . GLU A 1 206 ? 11.777 -20.356 15.556 1.00 56.62 206 GLU A C 1
ATOM 1624 O O . GLU A 1 206 ? 11.453 -20.327 14.369 1.00 56.62 206 GLU A O 1
ATOM 1629 N N . GLN A 1 207 ? 12.761 -21.148 15.998 1.00 59.91 207 GLN A N 1
ATOM 1630 C CA . GLN A 1 207 ? 13.493 -22.064 15.120 1.00 59.91 207 GLN A CA 1
ATOM 1631 C C . GLN A 1 207 ? 12.560 -23.119 14.509 1.00 59.91 207 GLN A C 1
ATOM 1633 O O . GLN A 1 207 ? 12.643 -23.369 13.308 1.00 59.91 207 GLN A O 1
ATOM 1638 N N . GLN A 1 208 ? 11.624 -23.680 15.287 1.00 57.94 208 GLN A N 1
ATOM 1639 C CA . GLN A 1 208 ? 10.620 -24.630 14.779 1.00 57.94 208 GLN A CA 1
ATOM 1640 C C . GLN A 1 208 ? 9.725 -24.001 13.697 1.00 57.94 208 GLN A C 1
ATOM 1642 O O . GLN A 1 208 ? 9.472 -24.609 12.651 1.00 57.94 208 GLN A O 1
ATOM 1647 N N . HIS A 1 209 ? 9.294 -22.753 13.907 1.00 68.25 209 HIS A N 1
ATOM 1648 C CA . HIS A 1 209 ? 8.490 -22.008 12.936 1.00 68.25 209 HIS A CA 1
ATOM 1649 C C . HIS A 1 209 ? 9.229 -21.770 11.614 1.00 68.25 209 HIS A C 1
ATOM 1651 O O . HIS A 1 209 ? 8.658 -21.964 10.543 1.00 68.25 209 HIS A O 1
ATOM 1657 N N . TYR A 1 210 ? 10.506 -21.386 11.654 1.00 59.69 210 TYR A N 1
ATOM 1658 C CA . TYR A 1 210 ? 11.273 -21.154 10.425 1.00 59.69 210 TYR A CA 1
ATOM 1659 C C . TYR A 1 210 ? 11.693 -22.451 9.724 1.00 59.69 210 TYR A C 1
ATOM 1661 O O . TYR A 1 210 ? 11.657 -22.505 8.496 1.00 59.69 210 TYR A O 1
ATOM 1669 N N . ILE A 1 211 ? 12.013 -23.513 10.469 1.00 64.56 211 ILE A N 1
ATOM 1670 C CA . ILE A 1 211 ? 12.347 -24.823 9.891 1.00 64.56 211 ILE A CA 1
ATOM 1671 C C . ILE A 1 211 ? 11.147 -25.416 9.154 1.00 64.56 211 ILE A C 1
ATOM 1673 O O . ILE A 1 211 ? 11.303 -25.864 8.023 1.00 64.56 211 ILE A O 1
ATOM 1677 N N . SER A 1 212 ? 9.942 -25.354 9.730 1.00 63.12 212 SER A N 1
ATOM 1678 C CA . SER A 1 212 ? 8.730 -25.847 9.052 1.00 63.12 212 SER A CA 1
ATOM 1679 C C . SER A 1 212 ? 8.447 -25.119 7.732 1.00 63.12 212 SER A C 1
ATOM 1681 O O . SER A 1 212 ? 7.978 -25.734 6.778 1.00 63.12 212 SER A O 1
ATOM 1683 N N . LYS A 1 213 ? 8.804 -23.831 7.638 1.00 62.88 213 LYS A N 1
ATOM 1684 C CA . LYS A 1 213 ? 8.732 -23.071 6.384 1.00 62.88 213 LYS A CA 1
ATOM 1685 C C . LYS A 1 213 ? 9.812 -23.469 5.388 1.00 62.88 213 LYS A C 1
ATOM 1687 O O . LYS A 1 213 ? 9.546 -23.453 4.195 1.00 62.88 213 LYS A O 1
ATOM 1692 N N . LEU A 1 214 ? 11.015 -23.787 5.854 1.00 62.47 214 LEU A N 1
ATOM 1693 C CA . LEU A 1 214 ? 12.149 -24.115 4.991 1.00 62.47 214 LEU A CA 1
ATOM 1694 C C . LEU A 1 214 ? 12.163 -25.586 4.539 1.00 62.47 214 LEU A C 1
ATOM 1696 O O . LEU A 1 214 ? 12.762 -25.884 3.512 1.00 62.47 214 LEU A O 1
ATOM 1700 N N . LEU A 1 215 ? 11.440 -26.479 5.223 1.00 57.28 215 LEU A N 1
ATOM 1701 C CA . LEU A 1 215 ? 11.444 -27.935 4.999 1.00 57.28 215 LEU A CA 1
ATOM 1702 C C . LEU A 1 215 ? 11.044 -28.391 3.578 1.00 57.28 215 LEU A C 1
ATOM 1704 O O . LEU A 1 215 ? 11.290 -29.537 3.217 1.00 57.28 215 LEU A O 1
ATOM 1708 N N . GLY A 1 216 ? 10.420 -27.517 2.781 1.00 54.31 216 GLY A N 1
ATOM 1709 C CA . GLY A 1 216 ? 9.984 -27.793 1.406 1.00 54.31 216 GLY A CA 1
ATOM 1710 C C . GLY A 1 216 ? 10.860 -27.183 0.307 1.00 54.31 216 GLY A C 1
ATOM 1711 O O . GLY A 1 216 ? 10.495 -27.263 -0.864 1.00 54.31 216 GLY A O 1
ATOM 1712 N N . TYR A 1 217 ? 11.980 -26.546 0.656 1.00 61.03 217 TYR A N 1
ATOM 1713 C CA . TYR A 1 217 ? 12.836 -25.838 -0.296 1.00 61.03 217 TYR A CA 1
ATOM 1714 C C . TYR A 1 217 ? 14.189 -26.537 -0.489 1.00 61.03 217 TYR A C 1
ATOM 1716 O O . TYR A 1 217 ? 14.781 -27.048 0.456 1.00 61.03 217 TYR A O 1
ATOM 1724 N N . HIS A 1 218 ? 14.715 -26.501 -1.717 1.00 59.84 218 HIS A N 1
ATOM 1725 C CA . HIS A 1 218 ? 16.076 -26.941 -2.036 1.00 59.84 218 HIS A CA 1
ATOM 1726 C C . HIS A 1 218 ? 17.045 -25.757 -1.890 1.00 59.84 218 HIS A C 1
ATOM 1728 O O . HIS A 1 218 ? 17.092 -24.882 -2.758 1.00 59.84 218 HIS A O 1
ATOM 1734 N N . TYR A 1 219 ? 17.805 -25.712 -0.794 1.00 69.56 219 TYR A N 1
ATOM 1735 C CA . TYR A 1 219 ? 18.725 -24.611 -0.498 1.00 69.56 219 TYR A CA 1
ATOM 1736 C C . TYR A 1 219 ? 20.024 -25.074 0.167 1.00 69.56 219 TYR A C 1
ATOM 1738 O O . TYR A 1 219 ? 20.082 -26.138 0.779 1.00 69.56 219 TYR A O 1
ATOM 1746 N N . GLU A 1 220 ? 21.061 -24.241 0.087 1.00 69.25 220 GLU A N 1
ATOM 1747 C CA . GLU A 1 220 ? 22.294 -24.378 0.873 1.00 69.25 220 GLU A CA 1
ATOM 1748 C C . GLU A 1 220 ? 22.520 -23.101 1.686 1.00 69.25 220 GLU A C 1
ATOM 1750 O O . GLU A 1 220 ? 22.445 -21.994 1.146 1.00 69.25 220 GLU A O 1
ATOM 1755 N N . ILE A 1 221 ? 22.800 -23.240 2.984 1.00 69.75 221 ILE A N 1
ATOM 1756 C CA . ILE A 1 221 ? 23.153 -22.101 3.835 1.00 69.75 221 ILE A CA 1
ATOM 1757 C C . ILE A 1 221 ? 24.670 -21.932 3.817 1.00 69.75 221 ILE A C 1
ATOM 1759 O O . ILE A 1 221 ? 25.412 -22.755 4.352 1.00 69.75 221 ILE A O 1
ATOM 1763 N N . GLN A 1 222 ? 25.136 -20.836 3.225 1.00 73.06 222 GLN A N 1
ATOM 1764 C CA . GLN A 1 222 ? 26.548 -20.478 3.193 1.00 73.06 222 GLN A CA 1
ATOM 1765 C C . GLN A 1 222 ? 26.816 -19.332 4.165 1.00 73.06 222 GLN A C 1
ATOM 1767 O O . GLN A 1 222 ? 26.224 -18.254 4.084 1.00 73.06 222 GLN A O 1
ATOM 1772 N N . TYR A 1 223 ? 27.755 -19.558 5.082 1.00 70.19 223 TYR A N 1
ATOM 1773 C CA . TYR A 1 223 ? 28.253 -18.498 5.946 1.00 70.19 223 TYR A CA 1
ATOM 1774 C C . TYR A 1 223 ? 29.106 -17.523 5.130 1.00 70.19 223 TYR A C 1
ATOM 1776 O O . TYR A 1 223 ? 30.082 -17.931 4.492 1.00 70.19 223 TYR A O 1
ATOM 1784 N N . ARG A 1 224 ? 28.770 -16.233 5.191 1.00 64.88 224 ARG A N 1
ATOM 1785 C CA . ARG A 1 224 ? 29.605 -15.145 4.675 1.00 64.88 224 ARG A CA 1
ATOM 1786 C C . ARG A 1 224 ? 29.968 -14.187 5.808 1.00 64.88 224 ARG A C 1
ATOM 1788 O O . ARG A 1 224 ? 29.063 -13.656 6.442 1.00 64.88 224 ARG A O 1
ATOM 1795 N N . PRO A 1 225 ? 31.264 -13.915 6.050 1.00 61.78 225 PRO A N 1
ATOM 1796 C CA . PRO A 1 225 ? 31.674 -12.898 7.011 1.00 61.78 225 PRO A CA 1
ATOM 1797 C C . PRO A 1 225 ? 31.061 -11.542 6.642 1.00 61.78 225 PRO A C 1
ATOM 1799 O O . PRO A 1 225 ? 31.125 -11.143 5.474 1.00 61.78 225 PRO A O 1
ATOM 1802 N N . GLY A 1 226 ? 30.511 -10.824 7.628 1.00 55.81 226 GLY A N 1
ATOM 1803 C CA . GLY A 1 226 ? 29.815 -9.545 7.416 1.00 55.81 226 GLY A CA 1
ATOM 1804 C C . GLY A 1 226 ? 30.625 -8.509 6.624 1.00 55.81 226 GLY A C 1
ATOM 1805 O O . GLY A 1 226 ? 30.058 -7.772 5.826 1.00 55.81 226 GLY A O 1
ATOM 1806 N N . SER A 1 227 ? 31.961 -8.546 6.714 1.00 56.50 227 SER A N 1
ATOM 1807 C CA . SER A 1 227 ? 32.880 -7.683 5.952 1.00 56.50 227 SER A CA 1
ATOM 1808 C C . SER A 1 227 ? 32.772 -7.811 4.426 1.00 56.50 227 SER A C 1
ATOM 1810 O O . SER A 1 227 ? 33.151 -6.892 3.706 1.00 56.50 227 SER A O 1
ATOM 1812 N N . THR A 1 228 ? 32.251 -8.931 3.919 1.00 53.47 228 THR A N 1
ATOM 1813 C CA . THR A 1 228 ? 32.062 -9.185 2.476 1.00 53.47 228 THR A CA 1
ATOM 1814 C C . THR A 1 228 ? 30.612 -9.020 2.020 1.00 53.47 228 THR A C 1
ATOM 1816 O O . THR A 1 228 ? 30.335 -9.040 0.821 1.00 53.47 228 THR A O 1
ATOM 1819 N N . ASN A 1 229 ? 29.678 -8.827 2.954 1.00 56.34 229 ASN A N 1
ATOM 1820 C CA . ASN A 1 229 ? 28.242 -8.782 2.691 1.00 56.34 229 ASN A C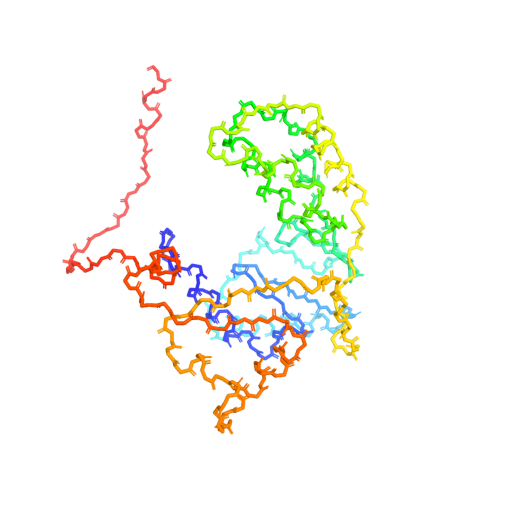A 1
ATOM 1821 C C . ASN A 1 229 ? 27.718 -7.338 2.591 1.00 56.34 229 ASN A C 1
ATOM 1823 O O . ASN A 1 229 ? 26.656 -7.020 3.110 1.00 56.34 229 ASN A O 1
ATOM 1827 N N . VAL A 1 230 ? 28.471 -6.460 1.917 1.00 51.94 230 VAL A N 1
ATOM 1828 C CA . VAL A 1 230 ? 28.287 -4.992 1.926 1.00 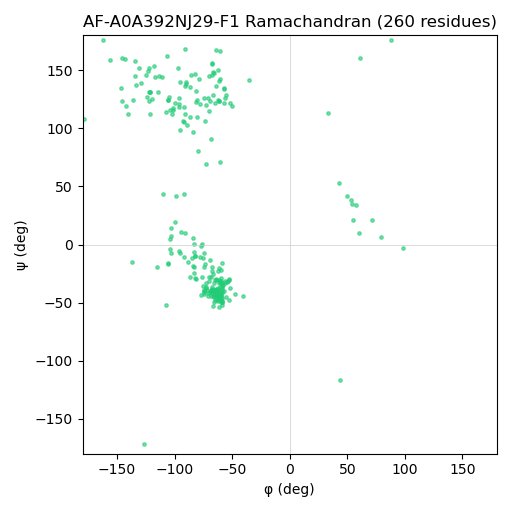51.94 230 VAL A CA 1
ATOM 1829 C C . VAL A 1 230 ? 26.867 -4.554 1.539 1.00 51.94 230 VAL A C 1
ATOM 1831 O O . VAL A 1 230 ? 26.376 -3.561 2.054 1.00 51.94 230 VAL A O 1
ATOM 1834 N N . VAL A 1 231 ? 26.174 -5.295 0.666 1.00 45.78 231 VAL A N 1
ATOM 1835 C CA . VAL A 1 231 ? 24.807 -4.950 0.229 1.00 45.78 231 VAL A CA 1
ATOM 1836 C C . VAL A 1 231 ? 23.755 -5.310 1.282 1.00 45.78 231 VAL A C 1
ATOM 1838 O O . VAL A 1 231 ? 22.866 -4.503 1.544 1.00 45.78 231 VAL A O 1
ATOM 1841 N N . ALA A 1 232 ? 23.846 -6.493 1.900 1.00 43.31 232 ALA A N 1
ATOM 1842 C CA . ALA A 1 232 ? 22.930 -6.880 2.975 1.00 43.31 232 ALA A CA 1
ATOM 1843 C C . ALA A 1 232 ? 23.236 -6.111 4.269 1.00 43.31 232 ALA A C 1
ATOM 1845 O O . ALA A 1 232 ? 22.314 -5.752 4.992 1.00 43.31 232 ALA A O 1
ATOM 1846 N N . ASP A 1 233 ? 24.513 -5.798 4.504 1.00 44.38 233 ASP A N 1
ATOM 1847 C CA . ASP A 1 233 ? 24.991 -4.970 5.610 1.00 44.38 233 ASP A CA 1
ATOM 1848 C C . ASP A 1 233 ? 24.555 -3.503 5.448 1.00 44.38 233 ASP A C 1
ATOM 1850 O O . ASP A 1 233 ? 24.079 -2.902 6.399 1.00 44.38 233 ASP A O 1
ATOM 1854 N N . ALA A 1 234 ? 24.586 -2.937 4.234 1.00 42.41 234 ALA A N 1
ATOM 1855 C CA . ALA A 1 234 ? 24.069 -1.587 3.967 1.00 42.41 234 ALA A CA 1
ATOM 1856 C C . ALA A 1 234 ? 22.537 -1.483 4.087 1.00 42.41 234 ALA A C 1
ATOM 1858 O O . ALA A 1 234 ? 22.015 -0.415 4.402 1.00 42.41 234 ALA A O 1
ATOM 1859 N N . LEU A 1 235 ? 21.811 -2.578 3.834 1.00 41.53 235 LEU A N 1
ATOM 1860 C CA . LEU A 1 235 ? 20.356 -2.648 4.013 1.00 41.53 235 LEU A CA 1
ATOM 1861 C C . LEU A 1 235 ? 19.952 -2.934 5.467 1.00 41.53 235 LEU A C 1
ATOM 1863 O O . LEU A 1 235 ? 18.877 -2.502 5.878 1.00 41.53 235 LEU A O 1
ATOM 1867 N N . SER A 1 236 ? 20.783 -3.641 6.242 1.00 46.44 236 SER A N 1
ATOM 1868 C CA . SER A 1 236 ? 20.533 -3.912 7.665 1.00 46.44 236 SER A CA 1
ATOM 1869 C C . SER A 1 236 ? 21.049 -2.799 8.585 1.00 46.44 236 SER A C 1
ATOM 1871 O O . SER A 1 236 ? 20.468 -2.578 9.645 1.00 46.44 236 SER A O 1
ATOM 1873 N N . ARG A 1 237 ? 22.094 -2.068 8.165 1.00 43.84 237 ARG A N 1
ATOM 1874 C CA . ARG A 1 237 ? 22.728 -0.943 8.874 1.00 43.84 237 ARG A CA 1
ATOM 1875 C C . ARG A 1 237 ? 22.464 0.408 8.208 1.00 43.84 237 ARG A C 1
ATOM 1877 O O . ARG A 1 237 ? 23.368 1.237 8.103 1.00 43.84 237 ARG A O 1
ATOM 1884 N N . SER A 1 238 ? 21.234 0.686 7.780 1.00 36.00 238 SER A N 1
ATOM 1885 C CA . SER A 1 238 ? 20.837 2.083 7.568 1.00 36.00 238 SER A CA 1
ATOM 1886 C C . SER A 1 238 ? 20.651 2.766 8.933 1.00 36.00 238 SER A C 1
ATOM 1888 O O . SER A 1 238 ? 19.528 3.047 9.354 1.00 36.00 238 SER A O 1
ATOM 1890 N N . GLU A 1 239 ? 21.752 2.984 9.652 1.00 41.38 239 GLU A N 1
ATOM 1891 C CA . GLU A 1 239 ? 21.791 3.893 10.792 1.00 41.38 239 GLU A CA 1
ATOM 1892 C C . GLU A 1 239 ? 21.956 5.326 10.274 1.00 41.38 239 GLU A C 1
ATOM 1894 O O . GLU A 1 239 ? 22.763 5.606 9.385 1.00 41.38 239 GLU A O 1
ATOM 1899 N N . GLY A 1 240 ? 21.132 6.234 10.800 1.00 48.69 240 GLY A N 1
ATOM 1900 C CA . GLY A 1 240 ? 21.259 7.668 10.558 1.00 48.69 240 GLY A CA 1
ATOM 1901 C C . GLY A 1 240 ? 22.606 8.220 11.052 1.00 48.69 240 GLY A C 1
ATOM 1902 O O . GLY A 1 240 ? 23.326 7.547 11.788 1.00 48.69 240 GLY A O 1
ATOM 1903 N N . PRO A 1 241 ? 22.975 9.449 10.657 1.00 36.97 241 PRO A N 1
ATOM 1904 C CA . PRO A 1 241 ? 24.279 10.008 10.997 1.00 36.97 241 PRO A CA 1
ATOM 1905 C C . PRO A 1 241 ? 24.435 10.259 12.517 1.00 36.97 241 PRO A C 1
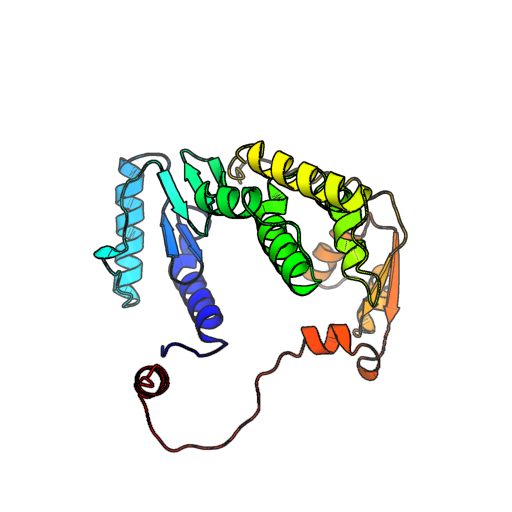ATOM 1907 O O . PRO A 1 241 ? 23.444 10.579 13.183 1.00 36.97 241 PRO A O 1
ATOM 1910 N N . PRO A 1 242 ? 25.664 10.148 13.071 1.00 43.84 242 PRO A N 1
ATOM 1911 C CA . PRO A 1 242 ? 25.911 10.141 14.512 1.00 43.84 242 PRO A CA 1
ATOM 1912 C C . PRO A 1 242 ? 26.161 11.539 15.122 1.00 43.84 242 PRO A C 1
ATOM 1914 O O . PRO A 1 242 ? 26.885 12.365 14.577 1.00 43.84 242 PRO A O 1
ATOM 1917 N N . SER A 1 243 ? 25.553 11.740 16.298 1.00 47.41 243 SER A N 1
ATOM 1918 C CA . SER A 1 243 ? 25.935 12.551 17.476 1.00 47.41 243 SER A CA 1
ATOM 1919 C C . SER A 1 243 ? 26.715 13.877 17.328 1.00 47.41 243 SER A C 1
ATOM 1921 O O . SER A 1 243 ? 27.927 13.884 17.125 1.00 47.41 243 SER A O 1
ATOM 1923 N N . GLY A 1 244 ? 26.044 14.984 17.680 1.00 30.83 244 GLY A N 1
ATOM 1924 C CA . GLY A 1 244 ? 26.627 16.241 18.169 1.00 30.83 244 GLY A CA 1
ATOM 1925 C C . GLY A 1 244 ? 25.673 16.895 19.182 1.00 30.83 244 GLY A C 1
ATOM 1926 O O . GLY A 1 244 ? 24.463 16.884 18.972 1.00 30.83 244 GLY A O 1
ATOM 1927 N N . GLY A 1 245 ? 26.198 17.364 20.317 1.00 32.66 245 GLY A N 1
ATOM 1928 C CA . GLY A 1 245 ? 25.431 17.871 21.463 1.00 32.66 245 GLY A CA 1
ATOM 1929 C C . GLY A 1 245 ? 24.595 19.134 21.199 1.00 32.66 245 GLY A C 1
ATOM 1930 O O . GLY A 1 245 ? 24.741 19.791 20.175 1.00 32.66 245 GLY A O 1
ATOM 1931 N N . ILE A 1 246 ? 23.719 19.412 22.176 1.00 45.59 246 ILE A N 1
ATOM 1932 C CA . ILE A 1 246 ? 22.719 20.497 22.351 1.00 45.59 246 ILE A CA 1
ATOM 1933 C C . ILE A 1 246 ? 23.217 21.844 21.759 1.00 45.59 246 ILE A C 1
ATOM 1935 O O . ILE A 1 246 ? 24.416 22.071 21.773 1.00 45.59 246 ILE A O 1
ATOM 1939 N N . TYR A 1 247 ? 22.409 22.702 21.106 1.00 29.36 247 TYR A N 1
ATOM 1940 C CA . TYR A 1 247 ? 21.741 23.893 21.685 1.00 29.36 247 TYR A CA 1
ATOM 1941 C C . TYR A 1 247 ? 20.871 24.619 20.627 1.00 29.36 247 TYR A C 1
ATOM 1943 O O . TYR A 1 247 ? 21.433 25.332 19.807 1.00 29.36 247 TYR A O 1
ATOM 1951 N N . LEU A 1 248 ? 19.524 24.533 20.719 1.00 33.72 248 LEU A N 1
ATOM 1952 C CA . LEU A 1 248 ? 18.532 25.406 20.022 1.00 33.72 248 LEU A CA 1
ATOM 1953 C C . LEU A 1 248 ? 18.607 25.346 18.459 1.00 33.72 248 LEU A C 1
ATOM 1955 O O . LEU A 1 248 ? 19.581 24.876 17.901 1.00 33.72 248 LEU A O 1
ATOM 1959 N N . LEU A 1 249 ? 17.653 25.707 17.596 1.00 37.59 249 LEU A N 1
ATOM 1960 C CA . LEU A 1 249 ? 16.374 26.421 17.599 1.00 37.59 249 LEU A CA 1
ATOM 1961 C C . LEU A 1 249 ? 15.629 26.056 16.286 1.00 37.59 249 LEU A C 1
ATOM 1963 O O . LEU A 1 249 ? 16.159 25.372 15.412 1.00 37.59 249 LEU A O 1
ATOM 1967 N N . SER A 1 250 ? 14.401 26.544 16.148 1.00 39.53 250 SER A N 1
ATOM 1968 C CA . SER A 1 250 ? 13.443 26.250 15.074 1.00 39.53 250 SER A CA 1
ATOM 1969 C C . SER A 1 250 ? 13.519 27.207 13.856 1.00 39.53 250 SER A C 1
ATOM 1971 O O . SER A 1 250 ? 13.985 28.337 13.987 1.00 39.53 250 SER A O 1
ATOM 1973 N N . THR A 1 251 ? 12.828 26.814 12.763 1.00 38.50 251 THR A N 1
ATOM 1974 C CA . THR A 1 251 ? 12.213 27.640 11.668 1.00 38.50 251 THR A CA 1
ATOM 1975 C C . THR A 1 251 ? 13.099 27.999 10.449 1.00 38.50 251 THR A C 1
ATOM 1977 O O . THR A 1 251 ? 14.292 27.723 10.507 1.00 38.50 251 THR A O 1
ATOM 1980 N N . PRO A 1 252 ? 12.618 28.676 9.368 1.00 41.59 252 PRO A N 1
ATOM 1981 C CA . PRO A 1 252 ? 11.299 28.783 8.704 1.00 41.59 252 PRO A CA 1
ATOM 1982 C C . PRO A 1 252 ? 11.376 28.469 7.173 1.00 41.59 252 PRO A C 1
ATOM 1984 O O . PRO A 1 252 ? 12.393 28.019 6.654 1.00 41.59 252 PRO A O 1
ATOM 1987 N N . SER A 1 253 ? 10.281 28.701 6.436 1.00 51.81 253 SER A N 1
ATOM 1988 C CA . SER A 1 253 ? 10.140 28.561 4.972 1.00 51.81 253 SER A CA 1
ATOM 1989 C C . SER A 1 253 ? 11.067 29.466 4.141 1.00 51.81 253 SER A C 1
ATOM 1991 O O . SER A 1 253 ? 11.225 30.645 4.454 1.00 51.81 253 SER A O 1
ATOM 1993 N N . LEU A 1 254 ? 11.575 28.957 3.011 1.00 41.44 254 LEU A N 1
ATOM 1994 C CA . LEU A 1 254 ? 12.412 29.702 2.059 1.00 41.44 254 LEU A CA 1
ATOM 1995 C C . LEU A 1 254 ? 11.569 30.517 1.061 1.00 41.44 254 LEU A C 1
ATOM 1997 O O . LEU A 1 254 ? 11.147 30.000 0.031 1.00 41.44 254 LEU A O 1
ATOM 2001 N N . VAL A 1 255 ? 11.386 31.807 1.353 1.00 53.41 255 VAL A N 1
ATOM 2002 C CA . VAL A 1 255 ? 10.740 32.811 0.474 1.00 53.41 255 VAL A CA 1
ATOM 2003 C C . VAL A 1 255 ? 11.660 33.253 -0.693 1.00 53.41 255 VAL A C 1
ATOM 2005 O O . VAL A 1 255 ? 11.206 33.842 -1.663 1.00 53.41 255 VAL A O 1
ATOM 2008 N N . PHE A 1 256 ? 12.953 32.902 -0.667 1.00 47.62 256 PHE A N 1
ATOM 2009 C CA . PHE A 1 256 ? 13.951 33.283 -1.687 1.00 47.62 256 PHE A CA 1
ATOM 2010 C C . PHE A 1 256 ? 13.742 32.643 -3.078 1.00 47.62 256 PHE A C 1
ATOM 2012 O O . PHE A 1 256 ? 14.188 33.186 -4.087 1.00 47.62 256 PHE A O 1
ATOM 2019 N N . LEU A 1 257 ? 13.041 31.505 -3.173 1.00 45.06 257 LEU A N 1
ATOM 2020 C CA . LEU A 1 257 ? 12.779 30.850 -4.466 1.00 45.06 257 LEU A CA 1
ATOM 2021 C C . LEU A 1 257 ? 11.834 31.655 -5.379 1.00 45.06 257 LEU A C 1
ATOM 2023 O O . LEU A 1 257 ? 11.861 31.445 -6.591 1.00 45.06 257 LEU A O 1
ATOM 2027 N N . ASP A 1 258 ? 11.054 32.590 -4.826 1.00 50.56 258 ASP A N 1
ATOM 2028 C CA . ASP A 1 258 ? 10.172 33.469 -5.603 1.00 50.56 258 ASP A CA 1
ATOM 2029 C C . ASP A 1 258 ? 10.902 34.696 -6.193 1.00 50.56 258 ASP A C 1
ATOM 2031 O O . ASP A 1 258 ? 10.435 35.258 -7.184 1.00 50.56 258 ASP A O 1
ATOM 2035 N N . GLU A 1 259 ? 12.077 35.081 -5.674 1.00 49.75 259 GLU A N 1
ATOM 2036 C CA . GLU A 1 259 ? 12.893 36.173 -6.243 1.00 49.75 259 GLU A CA 1
ATOM 2037 C C . GLU A 1 259 ? 13.784 35.719 -7.409 1.00 49.75 259 GLU A C 1
ATOM 2039 O O . GLU A 1 259 ? 14.081 36.510 -8.297 1.00 49.75 259 GLU A O 1
ATOM 2044 N N . LEU A 1 260 ? 14.136 34.431 -7.480 1.00 47.28 260 LEU A N 1
ATOM 2045 C CA . LEU A 1 260 ? 14.890 33.846 -8.603 1.00 47.28 260 LEU A CA 1
ATOM 2046 C C . LEU A 1 260 ? 14.045 33.622 -9.872 1.00 47.28 260 LEU A C 1
ATOM 2048 O O . LEU A 1 260 ? 14.547 33.094 -10.865 1.00 47.28 260 LEU A O 1
ATOM 2052 N N . ARG A 1 261 ? 12.754 33.977 -9.837 1.00 47.34 261 ARG A N 1
ATOM 2053 C CA . ARG A 1 261 ? 11.788 33.763 -10.925 1.00 47.34 261 ARG A CA 1
ATOM 2054 C C . ARG A 1 261 ? 11.467 35.032 -11.733 1.00 47.34 261 ARG A C 1
ATOM 2056 O O . ARG A 1 261 ? 10.496 35.018 -12.492 1.00 47.34 261 ARG A O 1
ATOM 2063 N N . LYS A 1 262 ? 12.268 36.094 -11.593 1.00 38.66 262 LYS A N 1
ATOM 2064 C CA . LYS A 1 262 ? 12.292 37.261 -12.490 1.00 38.66 262 LYS A CA 1
ATOM 2065 C C . LYS A 1 262 ? 13.630 37.376 -13.203 1.00 38.66 262 LYS A C 1
ATOM 2067 O O . LYS A 1 262 ? 14.662 37.192 -12.529 1.00 38.66 262 LYS A O 1
#

Sequence (262 aa):
MPFGLCNAPATFQATMNDVFRPLLRRTVIVFFDDILVYSDSAASHVDHLACVFQLLAEHQFFLKPQKCSFAQHKVDYLGHIVTNGTVAPDPNKIRAIVDWPIPTNVKGLRGFLGLAGYYRKFVRNFASIASPLTALLKKDAFHWVESASTSFDALKQALVTAPVLVLPDFNSVFVVQTDAQGHFFIIQTDHKSLKELLTQVIQTPEQQHYISKLLGYHYEIQYRPGSTNVVADALSRSEGPPSGGIYLLSTPSLVFLDELRK

InterPro domains:
  IPR000477 Reverse transcriptase domain [PF00078] (1-81)
  IPR000477 Reverse transcriptase domain [PS50878] (1-82)
  IPR041577 Reverse transcriptase/retrotransposon-derived protein, RNase H-like domain [PF17919] (144-183)
  IPR043128 Reverse transcriptase/Diguanylate cyclase domain [G3DSA:3.30.70.270] (1-87)
  IPR043128 Reverse transcriptase/Diguanylate cyclase domain [G3DSA:3.30.70.270] (91-180)
  IPR043502 DNA/RNA polymerase superfamily [SSF56672] (1-224)

Solvent-accessible surface area (backbone atoms only — not comparable to full-atom values): 16568 Å² total; per-residue (Å²): 133,73,88,88,50,91,58,48,58,58,53,49,33,50,52,52,49,63,71,41,49,93,39,52,86,78,40,29,49,76,56,67,94,48,75,47,76,58,65,96,46,76,69,59,34,52,55,53,50,50,53,51,52,50,53,31,55,77,70,71,53,82,84,60,71,95,79,62,84,75,97,64,73,62,46,84,54,94,73,22,34,39,40,88,67,29,42,34,74,31,64,71,61,48,47,55,57,62,70,49,72,84,61,90,47,62,68,51,43,50,53,50,51,51,58,53,52,73,52,35,91,46,30,84,64,41,68,70,51,42,42,56,56,57,52,32,67,41,87,96,41,74,65,93,43,71,66,34,54,54,29,52,52,50,52,41,49,40,61,72,68,37,62,70,40,69,60,85,62,86,92,52,87,84,80,87,84,78,87,71,72,84,64,75,44,75,48,75,35,67,53,65,70,60,50,42,61,91,77,53,86,85,85,50,74,67,58,54,56,52,47,67,68,48,74,84,61,59,68,47,58,43,70,41,64,61,91,76,36,58,69,64,47,53,70,72,58,74,68,76,90,83,87,80,81,90,80,90,84,86,88,82,85,82,71,65,70,68,66,75,73,114

pLDDT: mean 71.53, std 16.84, range [29.36, 94.0]